Protein AF-A0A9X3IZS4-F1 (afdb_monomer_lite)

Organism: NCBI:txid889268

Radius of gyration: 25.51 Å; chains: 1; bounding box: 52×69×84 Å

Structure (mmCIF, N/CA/C/O backbone):
data_AF-A0A9X3IZS4-F1
#
_entry.id   AF-A0A9X3IZS4-F1
#
loop_
_atom_site.group_PDB
_atom_site.id
_atom_site.type_symbol
_atom_site.label_atom_id
_atom_site.label_alt_id
_atom_site.label_comp_id
_atom_site.label_asym_id
_atom_site.label_entity_id
_atom_site.label_seq_id
_atom_site.pdbx_PDB_ins_code
_atom_site.Cartn_x
_atom_site.Cartn_y
_atom_site.Cartn_z
_atom_site.occupancy
_atom_site.B_iso_or_equiv
_atom_site.auth_seq_id
_atom_site.auth_comp_id
_atom_site.auth_asym_id
_atom_site.auth_atom_id
_atom_site.pdbx_PDB_model_num
ATOM 1 N N . MET A 1 1 ? -24.298 -11.025 32.288 1.00 66.19 1 MET A N 1
ATOM 2 C CA . MET A 1 1 ? -23.883 -11.230 30.885 1.00 66.19 1 MET A CA 1
ATOM 3 C C . MET A 1 1 ? -22.373 -11.324 30.883 1.00 66.19 1 MET A C 1
ATOM 5 O O . MET A 1 1 ? -21.761 -10.571 31.629 1.00 66.19 1 MET A O 1
ATOM 9 N N . SER A 1 2 ? -21.808 -12.276 30.144 1.00 85.75 2 SER A N 1
ATOM 10 C CA . SER A 1 2 ? -20.358 -12.369 29.946 1.00 85.75 2 SER A CA 1
ATOM 11 C C . SER A 1 2 ? -19.911 -11.238 29.018 1.00 85.75 2 SER A C 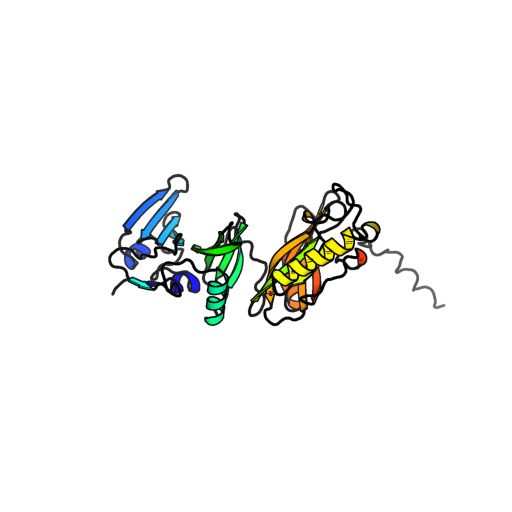1
ATOM 13 O O . SER A 1 2 ? -20.650 -10.892 28.093 1.00 85.75 2 SER A O 1
ATOM 15 N N . ILE A 1 3 ? -18.765 -10.617 29.291 1.00 93.06 3 ILE A N 1
ATOM 16 C CA . ILE A 1 3 ? -18.198 -9.577 28.422 1.00 93.06 3 ILE A CA 1
ATOM 17 C C . ILE A 1 3 ? -17.464 -10.296 27.290 1.00 93.06 3 ILE A C 1
ATOM 19 O O . ILE A 1 3 ? -16.582 -11.106 27.564 1.00 93.06 3 ILE A O 1
ATOM 23 N N . VAL A 1 4 ? -17.825 -10.008 26.039 1.00 94.12 4 VAL A N 1
ATOM 24 C CA . VAL A 1 4 ? -17.258 -10.678 24.859 1.00 94.12 4 VAL A CA 1
ATOM 25 C C . VAL A 1 4 ? -16.321 -9.733 24.121 1.00 94.12 4 VAL A C 1
ATOM 27 O O . VAL A 1 4 ? -16.738 -8.679 23.641 1.00 94.12 4 VAL A O 1
ATOM 30 N N . PHE A 1 5 ? -15.062 -10.132 23.999 1.00 92.81 5 PHE A N 1
ATOM 31 C CA . PHE A 1 5 ? -14.052 -9.464 23.194 1.00 92.81 5 PHE A CA 1
ATOM 32 C C . PHE A 1 5 ? -14.097 -10.089 21.802 1.00 92.81 5 PHE A C 1
ATOM 34 O O . PHE A 1 5 ? -13.714 -11.242 21.630 1.00 92.81 5 PHE A O 1
ATOM 41 N N . SER A 1 6 ? -14.615 -9.354 20.819 1.00 91.75 6 SER A N 1
ATOM 42 C CA . SER A 1 6 ? -14.707 -9.826 19.435 1.00 91.75 6 SER A CA 1
ATOM 43 C C . SER A 1 6 ? -13.621 -9.184 18.589 1.00 91.75 6 SER A C 1
ATOM 45 O O . SER A 1 6 ? -13.585 -7.959 18.448 1.00 91.75 6 SER A O 1
ATOM 47 N N . ILE A 1 7 ? -12.769 -10.016 17.984 1.00 90.19 7 ILE A N 1
ATOM 48 C CA . ILE A 1 7 ? -11.780 -9.554 17.003 1.00 90.19 7 ILE A CA 1
ATOM 49 C C . ILE A 1 7 ? -12.498 -8.894 15.825 1.00 90.19 7 ILE A C 1
ATOM 51 O O . ILE A 1 7 ? -12.076 -7.839 15.360 1.00 90.19 7 ILE A O 1
ATOM 55 N N . ARG A 1 8 ? -13.642 -9.442 15.392 1.00 89.69 8 ARG A N 1
ATOM 56 C CA . ARG A 1 8 ? -14.441 -8.832 14.327 1.00 89.69 8 ARG A CA 1
ATOM 57 C C . ARG A 1 8 ? -14.907 -7.428 14.700 1.00 89.69 8 ARG A C 1
ATOM 59 O O . ARG A 1 8 ? -14.808 -6.528 13.876 1.00 89.69 8 ARG A O 1
ATOM 66 N N . ALA A 1 9 ? -15.424 -7.234 15.914 1.00 90.31 9 ALA A N 1
ATOM 67 C CA . ALA A 1 9 ? -15.864 -5.913 16.365 1.00 90.31 9 ALA A CA 1
ATOM 68 C C . ALA A 1 9 ? -14.689 -4.924 16.429 1.00 90.31 9 ALA A C 1
ATOM 70 O O . ALA A 1 9 ? -14.826 -3.780 15.997 1.00 90.31 9 ALA A O 1
ATOM 71 N N . LEU A 1 10 ? -13.517 -5.381 16.877 1.00 90.81 10 LEU A N 1
ATOM 72 C CA . LEU A 1 10 ? -12.320 -4.546 16.906 1.00 90.81 10 LEU A CA 1
ATOM 73 C C . LEU A 1 10 ? -11.900 -4.125 15.493 1.00 90.81 10 LEU A C 1
ATOM 75 O O . LEU A 1 10 ? -11.678 -2.943 15.256 1.00 90.81 10 LEU A O 1
ATOM 79 N N . VAL A 1 11 ? -11.869 -5.065 14.545 1.00 89.69 11 VAL A N 1
ATOM 80 C CA . VAL A 1 11 ? -11.454 -4.824 13.154 1.00 89.69 11 VAL A CA 1
ATOM 81 C C . VAL A 1 11 ? -12.478 -4.000 12.367 1.00 89.69 11 VAL A C 1
ATOM 83 O O . VAL A 1 11 ? -12.132 -3.018 11.717 1.00 89.69 11 VAL A O 1
ATOM 86 N N . VAL A 1 12 ? -13.748 -4.399 12.392 1.00 84.25 12 VAL A N 1
ATOM 87 C CA . VAL A 1 12 ? -14.786 -3.839 11.512 1.00 84.25 12 VAL A CA 1
ATOM 88 C C . VAL A 1 12 ? -15.406 -2.577 12.103 1.00 84.25 12 VAL A C 1
ATOM 90 O O . VAL A 1 12 ? -15.742 -1.650 11.367 1.00 84.25 12 VAL A O 1
ATOM 93 N N . GLU A 1 13 ? -15.573 -2.534 13.423 1.00 84.94 13 GLU A N 1
ATOM 94 C CA . GLU A 1 13 ? -16.320 -1.476 14.109 1.00 84.94 13 GLU A CA 1
ATOM 95 C C . GLU A 1 13 ? -15.422 -0.539 14.926 1.00 84.94 13 GLU A C 1
ATOM 97 O O . GLU A 1 13 ? -15.926 0.455 15.457 1.00 84.94 13 GLU A O 1
ATOM 102 N N . GLY A 1 14 ? -14.119 -0.837 15.030 1.00 88.06 14 GLY A N 1
ATOM 103 C CA . GLY A 1 14 ? -13.163 -0.036 15.796 1.00 88.06 14 GLY A CA 1
ATOM 104 C C . GLY A 1 14 ? -13.461 -0.035 17.295 1.00 88.06 14 GLY A C 1
ATOM 105 O O . GLY A 1 14 ? -13.268 0.985 17.959 1.00 88.06 14 GLY A O 1
ATOM 106 N N . GLN A 1 15 ? -14.012 -1.135 17.821 1.00 91.31 15 GLN A N 1
ATOM 107 C CA . GLN A 1 15 ? -14.469 -1.204 19.207 1.00 91.31 15 GLN A CA 1
ATOM 108 C C . GLN A 1 15 ? -14.146 -2.532 19.895 1.00 91.31 15 GLN A C 1
ATOM 110 O O . GLN A 1 15 ? -14.208 -3.599 19.289 1.00 91.31 15 GLN A O 1
ATOM 115 N N . LEU A 1 16 ? -13.860 -2.469 21.193 1.00 92.50 16 LEU A N 1
ATOM 116 C CA . LEU A 1 16 ? -13.528 -3.623 22.021 1.00 92.50 16 LEU A CA 1
ATOM 117 C C . LEU A 1 16 ? -14.599 -3.821 23.095 1.00 92.50 16 LEU A C 1
ATOM 119 O O . LEU A 1 16 ? -14.658 -3.074 24.068 1.00 92.50 16 LEU A O 1
ATOM 123 N N . ALA A 1 17 ? -15.468 -4.818 22.912 1.00 92.81 17 ALA A N 1
ATOM 124 C CA . ALA A 1 17 ? -16.534 -5.154 23.864 1.00 92.81 17 ALA A CA 1
ATOM 125 C C . ALA A 1 17 ? -17.411 -3.946 24.285 1.00 92.81 17 ALA A C 1
ATOM 127 O O . ALA A 1 17 ? -17.769 -3.777 25.451 1.00 92.81 17 ALA A O 1
ATOM 128 N N . GLY A 1 18 ? -17.755 -3.078 23.332 1.00 91.25 18 GLY A N 1
ATOM 129 C CA . GLY A 1 18 ? -18.529 -1.852 23.554 1.00 91.25 18 GLY A CA 1
ATOM 130 C C . GLY A 1 18 ? -17.680 -0.597 23.747 1.00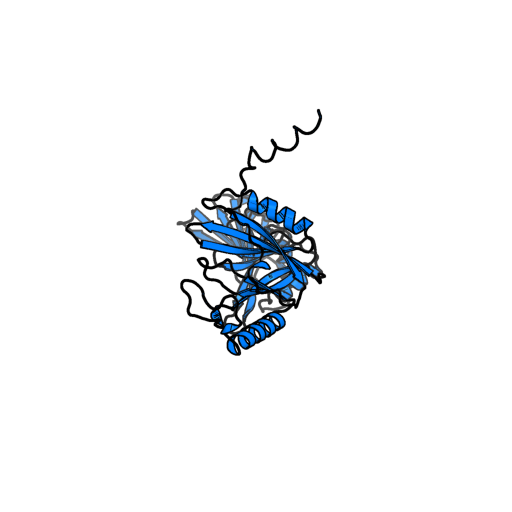 91.25 18 GLY A C 1
ATOM 131 O O . GLY A 1 18 ? -18.226 0.503 23.670 1.00 91.25 18 GLY A O 1
ATOM 132 N N . VAL A 1 19 ? -16.378 -0.739 24.012 1.00 93.75 19 VAL A N 1
ATOM 133 C CA . VAL A 1 19 ? -15.463 0.384 24.240 1.00 93.75 19 VAL A CA 1
ATOM 134 C C . VAL A 1 19 ? -14.940 0.931 22.924 1.00 93.75 19 VAL A C 1
ATOM 136 O O . VAL A 1 19 ? -14.500 0.175 22.060 1.00 93.75 19 VAL A O 1
ATOM 139 N N . ARG A 1 20 ? -14.957 2.255 22.790 1.00 92.81 20 ARG A N 1
ATOM 140 C CA . ARG A 1 20 ? -14.418 2.994 21.648 1.00 92.81 20 ARG A CA 1
ATOM 141 C C . ARG A 1 20 ? -13.306 3.931 22.094 1.00 92.81 20 ARG A C 1
ATOM 143 O O . ARG A 1 20 ? -13.232 4.346 23.250 1.00 92.81 20 ARG A O 1
ATOM 150 N N . THR A 1 21 ? -12.494 4.357 21.136 1.00 90.06 21 THR A N 1
ATOM 151 C CA . THR A 1 21 ? -11.641 5.534 21.322 1.00 90.06 21 THR A CA 1
ATOM 152 C C . THR A 1 21 ? -12.496 6.723 21.775 1.00 90.06 21 THR A C 1
ATOM 154 O O . THR A 1 21 ? -13.609 6.906 21.272 1.00 90.06 21 THR A O 1
ATOM 157 N N . ARG A 1 22 ? -11.958 7.556 22.669 1.00 91.00 22 ARG A N 1
ATOM 158 C CA . ARG A 1 22 ? -12.607 8.696 23.346 1.00 91.00 22 ARG A CA 1
ATOM 159 C C . ARG A 1 22 ? -13.626 8.342 24.433 1.00 91.00 22 ARG A C 1
ATOM 161 O O . ARG A 1 22 ? -14.200 9.257 25.033 1.00 91.00 22 ARG A O 1
ATOM 168 N N . ASP A 1 23 ? -13.831 7.067 24.743 1.00 92.81 23 ASP A N 1
ATOM 169 C CA . ASP A 1 23 ? -14.486 6.713 26.001 1.00 92.81 23 ASP A CA 1
ATOM 170 C C . ASP A 1 23 ? -13.605 7.144 27.182 1.00 92.81 23 ASP A C 1
ATOM 172 O O . ASP A 1 23 ? -12.376 7.082 27.115 1.00 92.81 23 ASP A O 1
ATOM 176 N N . ASP A 1 24 ? -14.227 7.632 28.254 1.00 95.88 24 ASP A N 1
ATOM 177 C CA . ASP A 1 24 ? -13.518 7.904 29.507 1.00 95.88 24 ASP A CA 1
ATOM 178 C C . ASP A 1 24 ? -13.282 6.639 30.332 1.00 95.88 24 ASP A C 1
ATOM 180 O O . ASP A 1 24 ? -13.981 5.632 30.200 1.00 95.88 24 ASP A O 1
ATOM 184 N N . ARG A 1 25 ? -12.297 6.723 31.230 1.00 95.31 25 ARG A N 1
ATOM 185 C CA . ARG A 1 25 ? -11.889 5.646 32.143 1.00 95.31 25 ARG A CA 1
ATOM 186 C C . ARG A 1 25 ? -13.054 5.050 32.935 1.00 95.31 25 ARG A C 1
ATOM 188 O O . ARG A 1 25 ? -13.104 3.834 33.128 1.00 95.31 25 ARG A O 1
ATOM 195 N N . GLU A 1 26 ? -13.990 5.882 33.388 1.00 95.19 26 GLU A N 1
ATOM 196 C CA . GLU A 1 26 ? -15.161 5.428 34.143 1.00 95.19 26 GLU A CA 1
ATOM 197 C C . GLU A 1 26 ? -16.086 4.584 33.263 1.00 95.19 26 GLU A C 1
ATOM 199 O O . GLU A 1 26 ? -16.444 3.465 33.638 1.00 95.19 26 GLU A O 1
ATOM 204 N N . SER A 1 27 ? -16.390 5.063 32.057 1.00 96.00 27 SER A N 1
ATOM 205 C CA . SER A 1 27 ? -17.189 4.335 31.070 1.00 96.00 27 SER A CA 1
ATOM 206 C C . SER A 1 27 ? -16.537 3.013 30.651 1.00 96.00 27 SER A C 1
ATOM 208 O O . SER A 1 27 ? -17.226 1.996 30.541 1.00 96.00 27 SER A O 1
ATOM 210 N N . VAL A 1 28 ? -15.212 2.989 30.463 1.00 95.94 28 VAL A N 1
ATOM 211 C CA . VAL A 1 28 ? -14.460 1.755 30.168 1.00 95.94 28 VAL A CA 1
ATOM 212 C C . VAL A 1 28 ? -14.569 0.769 31.328 1.00 95.94 28 VAL A C 1
ATOM 214 O O . VAL A 1 28 ? -14.947 -0.386 31.126 1.00 95.94 28 VAL A O 1
ATOM 217 N N . ARG A 1 29 ? -14.3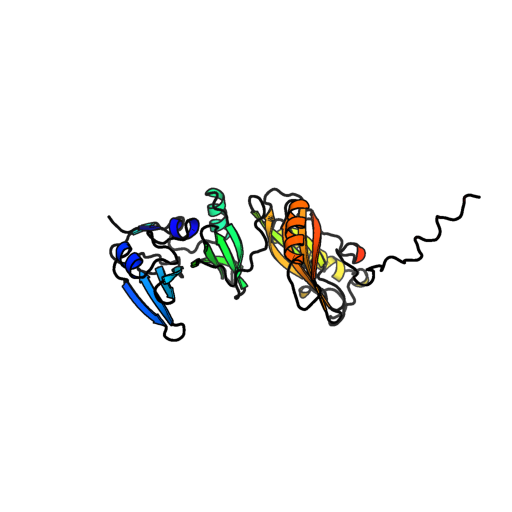18 1.221 32.560 1.00 95.44 29 ARG A N 1
ATOM 218 C CA . ARG A 1 29 ? -14.376 0.372 33.756 1.00 95.44 29 ARG A CA 1
ATOM 219 C C . ARG A 1 29 ? -15.785 -0.154 34.027 1.00 95.44 29 ARG A C 1
ATOM 221 O O . ARG A 1 29 ? -15.931 -1.300 34.445 1.00 95.44 29 ARG A O 1
ATOM 228 N N . ALA A 1 30 ? -16.816 0.642 33.755 1.00 94.19 30 ALA A N 1
ATOM 229 C CA . ALA A 1 30 ? -18.209 0.220 33.874 1.00 94.19 30 ALA A CA 1
ATOM 230 C C . ALA A 1 30 ? -18.568 -0.910 32.892 1.00 94.19 30 ALA A C 1
ATOM 232 O O . ALA A 1 30 ? -19.397 -1.758 33.218 1.00 94.19 30 ALA A O 1
ATOM 233 N N . ARG A 1 31 ? -17.938 -0.941 31.708 1.00 94.56 31 ARG A N 1
ATOM 234 C CA . ARG A 1 31 ? -18.174 -1.967 30.678 1.00 94.56 31 ARG A CA 1
ATOM 235 C C . ARG A 1 31 ? -17.315 -3.212 30.865 1.00 94.56 31 ARG A C 1
ATOM 237 O O . ARG A 1 31 ? -17.831 -4.320 30.759 1.00 94.56 31 ARG A O 1
ATOM 244 N N . LEU A 1 32 ? -16.020 -3.035 31.125 1.00 94.75 32 LEU A N 1
ATOM 245 C CA . LEU A 1 32 ? -15.033 -4.122 31.103 1.00 94.75 32 LEU A CA 1
ATOM 246 C C . LEU A 1 32 ? -14.653 -4.646 32.494 1.00 94.75 32 LEU A C 1
ATOM 248 O O . LEU A 1 32 ? -13.989 -5.682 32.614 1.00 94.75 32 LEU A O 1
ATOM 252 N N . GLY A 1 33 ? -15.054 -3.935 33.549 1.00 93.88 33 GLY A N 1
ATOM 253 C CA . GLY A 1 33 ? -14.549 -4.153 34.898 1.00 93.88 33 GLY A CA 1
ATOM 254 C C . GLY A 1 33 ? -13.114 -3.633 35.081 1.00 93.88 33 GLY A C 1
ATOM 255 O O . GLY A 1 33 ? -12.596 -2.897 34.231 1.00 93.88 33 GLY A O 1
ATOM 256 N N . PRO A 1 34 ? -12.460 -3.983 36.205 1.00 94.19 34 PRO A N 1
ATOM 257 C CA . PRO A 1 34 ? -11.070 -3.604 36.443 1.00 94.19 34 PRO A CA 1
ATOM 258 C C . PRO A 1 34 ? -10.137 -4.269 35.416 1.00 94.19 34 PRO A C 1
ATOM 260 O O . PRO A 1 34 ? -10.406 -5.410 35.021 1.00 94.19 34 PRO A O 1
ATOM 263 N N . PRO A 1 35 ? -9.065 -3.582 34.982 1.00 95.75 35 PRO A N 1
ATOM 264 C CA . PRO A 1 35 ? -8.041 -4.204 34.154 1.00 95.75 35 PRO A CA 1
ATOM 265 C C . PRO A 1 35 ? -7.287 -5.279 34.940 1.00 95.75 35 PRO A C 1
ATOM 267 O O . PRO A 1 35 ? -7.235 -5.247 36.172 1.00 95.75 35 PRO A O 1
ATOM 270 N N . ASP A 1 36 ? -6.706 -6.224 34.213 1.00 94.69 36 ASP A N 1
ATOM 271 C CA . ASP A 1 36 ? -5.873 -7.286 34.775 1.00 94.69 36 ASP A CA 1
ATOM 272 C C . ASP A 1 36 ? -4.500 -6.731 35.187 1.00 94.69 36 ASP A C 1
ATOM 274 O O . ASP A 1 36 ? -3.931 -7.142 36.198 1.00 94.69 36 ASP A O 1
ATOM 278 N N . GLU A 1 37 ? -4.002 -5.752 34.428 1.00 94.69 37 GLU A N 1
ATOM 279 C CA . GLU A 1 37 ? -2.784 -4.998 34.709 1.00 94.69 37 GLU A CA 1
ATOM 280 C C . GLU A 1 37 ? -2.966 -3.531 34.288 1.00 94.69 37 GLU A C 1
ATOM 282 O O . GLU A 1 37 ? -3.649 -3.224 33.308 1.00 94.69 37 GLU A O 1
ATOM 287 N N . GLN A 1 38 ? -2.359 -2.621 35.048 1.00 93.75 38 GLN A N 1
ATOM 288 C CA . GLN A 1 38 ? -2.362 -1.184 34.797 1.00 93.75 38 GLN A CA 1
ATOM 289 C C . GLN A 1 38 ? -0.915 -0.690 34.827 1.00 93.75 38 GLN A C 1
ATOM 291 O O . GLN A 1 38 ? -0.240 -0.817 35.851 1.00 93.75 38 GLN A O 1
ATOM 296 N N . VAL A 1 39 ? -0.452 -0.136 33.710 1.00 92.19 39 VAL A N 1
ATOM 297 C CA . VAL A 1 39 ? 0.913 0.371 33.535 1.00 92.19 39 VAL A CA 1
ATOM 298 C C . VAL A 1 39 ? 0.833 1.861 33.234 1.00 92.19 39 VAL A C 1
ATOM 300 O O . VAL A 1 39 ? 0.077 2.269 32.359 1.00 92.19 39 VAL A O 1
ATOM 303 N N . ALA A 1 40 ? 1.584 2.677 33.969 1.00 87.50 40 ALA A N 1
ATOM 304 C CA . ALA A 1 40 ? 1.722 4.099 33.679 1.00 87.50 40 ALA A CA 1
ATOM 305 C C . ALA A 1 40 ? 3.059 4.332 32.973 1.00 87.50 40 ALA A C 1
ATOM 307 O O . ALA A 1 40 ? 4.099 3.936 33.506 1.00 87.50 40 ALA A O 1
ATOM 308 N N . ASP A 1 41 ? 3.020 4.973 31.810 1.00 80.56 41 ASP A N 1
ATOM 309 C CA . ASP A 1 41 ? 4.204 5.472 31.128 1.00 80.56 41 ASP A CA 1
ATOM 310 C C . ASP A 1 41 ? 4.364 6.961 31.450 1.00 80.56 41 ASP A C 1
ATOM 312 O O . ASP A 1 41 ? 3.590 7.820 31.019 1.00 80.56 41 ASP A O 1
ATOM 316 N N . ALA A 1 42 ? 5.355 7.255 32.289 1.00 69.56 42 ALA A N 1
ATOM 317 C CA . ALA A 1 42 ? 5.604 8.606 32.768 1.00 69.56 42 ALA A CA 1
ATOM 318 C C . ALA A 1 42 ? 6.217 9.520 31.695 1.00 69.56 42 ALA A C 1
ATOM 320 O O . ALA A 1 42 ? 6.178 10.737 31.870 1.00 69.56 42 ALA A O 1
ATOM 321 N N . GLU A 1 43 ? 6.804 8.967 30.629 1.00 69.00 43 GLU A N 1
ATOM 322 C CA . GLU A 1 43 ? 7.451 9.763 29.580 1.00 69.00 43 GLU A CA 1
ATOM 323 C C . GLU A 1 43 ? 6.430 10.305 28.575 1.00 69.00 43 GLU A C 1
ATOM 325 O O . GLU A 1 43 ? 6.561 11.444 28.125 1.00 69.00 43 GLU A O 1
ATOM 330 N N . GLU A 1 44 ? 5.377 9.537 28.287 1.00 71.69 44 GLU A N 1
ATOM 331 C CA . GLU A 1 44 ? 4.347 9.911 27.310 1.00 71.69 44 GLU A CA 1
ATOM 332 C C . GLU A 1 44 ? 3.048 10.454 27.935 1.00 71.69 44 GLU A C 1
ATOM 334 O O . GLU A 1 44 ? 2.127 10.825 27.205 1.00 71.69 44 GLU A O 1
ATOM 339 N N . ASP A 1 45 ? 2.957 10.521 29.271 1.00 81.44 45 ASP A N 1
ATOM 340 C CA . ASP A 1 45 ? 1.706 10.807 30.003 1.00 81.44 45 ASP A CA 1
ATOM 341 C C . ASP A 1 45 ? 0.559 9.880 29.546 1.00 81.44 45 ASP A C 1
ATOM 343 O O . ASP A 1 45 ? -0.605 10.275 29.390 1.00 81.44 45 ASP A O 1
ATOM 347 N N . THR A 1 46 ? 0.915 8.618 29.279 1.00 87.38 46 THR A N 1
ATOM 348 C CA . THR A 1 46 ? -0.008 7.579 28.831 1.00 87.38 46 THR A CA 1
ATOM 349 C C . THR A 1 46 ? -0.195 6.521 29.906 1.00 87.38 46 THR A C 1
ATOM 351 O O . THR A 1 46 ? 0.685 6.200 30.705 1.00 87.38 46 THR A O 1
ATOM 354 N N . GLU A 1 47 ? -1.400 5.965 29.952 1.00 93.94 47 GLU A N 1
ATOM 355 C CA . GLU A 1 47 ? -1.725 4.871 30.857 1.00 93.94 47 GLU A CA 1
ATOM 356 C C . GLU A 1 47 ? -2.308 3.711 30.066 1.00 93.94 47 GLU A C 1
ATOM 358 O O . GLU A 1 47 ? -3.223 3.892 29.267 1.00 93.94 47 GLU A O 1
ATOM 363 N N . ILE A 1 48 ? -1.786 2.513 30.299 1.00 94.94 48 ILE A N 1
ATOM 364 C CA . ILE A 1 48 ? -2.144 1.303 29.571 1.00 94.94 48 ILE A CA 1
ATOM 365 C C . ILE A 1 48 ? -2.921 0.388 30.506 1.00 94.94 48 ILE A C 1
ATOM 367 O O . ILE A 1 48 ? -2.437 -0.011 31.568 1.00 94.94 48 ILE A O 1
ATOM 371 N N . TRP A 1 49 ? -4.144 0.050 30.111 1.00 96.44 49 TRP A N 1
ATOM 372 C CA . TRP A 1 49 ? -4.975 -0.947 30.780 1.00 96.44 49 TRP A CA 1
ATOM 373 C C . TRP A 1 49 ? -4.983 -2.232 29.965 1.00 96.44 49 TRP A C 1
ATOM 375 O O . TRP A 1 49 ? -5.376 -2.226 28.797 1.00 96.44 49 TRP A O 1
ATOM 385 N N . ARG A 1 50 ? -4.592 -3.340 30.594 1.00 95.31 50 ARG A N 1
ATOM 386 C CA . ARG A 1 50 ? -4.562 -4.668 29.976 1.00 95.31 50 ARG A CA 1
ATOM 387 C C . ARG A 1 50 ? -5.754 -5.511 30.389 1.00 95.31 50 ARG A C 1
ATOM 389 O O . ARG A 1 50 ? -6.103 -5.589 31.567 1.00 95.31 50 ARG A O 1
ATOM 396 N N . TYR A 1 51 ? -6.341 -6.177 29.406 1.00 94.44 51 TYR A N 1
ATOM 397 C CA . TYR A 1 51 ? -7.435 -7.131 29.550 1.00 94.44 51 TYR A CA 1
ATOM 398 C C . TYR A 1 51 ? -7.046 -8.403 28.789 1.00 94.44 51 TYR A C 1
ATOM 400 O O . TYR A 1 51 ? -7.217 -8.501 27.574 1.00 94.44 51 TYR A O 1
ATOM 408 N N . GLY A 1 52 ? -6.428 -9.348 29.495 1.00 92.19 52 GLY A N 1
ATOM 409 C CA . GLY A 1 52 ? -5.626 -10.410 28.904 1.00 92.19 52 GLY A CA 1
ATOM 410 C C . GLY A 1 52 ? -4.474 -9.824 28.093 1.00 92.19 52 GLY A C 1
ATOM 411 O O . GLY A 1 52 ? -3.609 -9.165 28.661 1.00 92.19 52 GLY A O 1
ATOM 412 N N . ASN A 1 53 ? -4.466 -10.045 26.778 1.00 90.81 53 ASN A N 1
ATOM 413 C CA . ASN A 1 53 ? -3.482 -9.447 25.868 1.00 90.81 53 ASN A CA 1
ATOM 414 C C . ASN A 1 53 ? -4.058 -8.358 24.947 1.00 90.81 53 ASN A C 1
ATOM 416 O O . ASN A 1 53 ? -3.429 -7.994 23.956 1.00 90.81 53 ASN A O 1
ATOM 420 N N . PHE A 1 54 ? -5.238 -7.831 25.280 1.00 93.56 54 PHE A N 1
ATOM 421 C CA . PHE A 1 54 ? -5.752 -6.595 24.699 1.00 93.56 54 PHE A CA 1
ATOM 422 C C . PHE A 1 54 ? -5.337 -5.406 25.554 1.00 93.56 54 PHE A C 1
ATOM 424 O O . PHE A 1 54 ? -5.380 -5.473 26.785 1.00 93.56 54 PHE A O 1
ATOM 431 N N . GLU A 1 55 ? -5.004 -4.305 24.898 1.00 95.25 55 GLU A N 1
ATOM 432 C CA . GLU A 1 55 ? -4.553 -3.078 25.537 1.00 95.25 55 GLU A CA 1
ATOM 433 C C . GLU A 1 55 ? -5.482 -1.914 25.184 1.00 95.25 55 GLU A C 1
ATOM 435 O O . GLU A 1 55 ? -5.969 -1.776 24.060 1.00 95.25 55 GLU A O 1
ATOM 440 N N . ILE A 1 56 ? -5.750 -1.074 26.180 1.00 95.38 56 ILE A N 1
ATOM 441 C CA . ILE A 1 56 ? -6.419 0.213 26.015 1.00 95.38 56 ILE A CA 1
ATOM 442 C C . ILE A 1 56 ? -5.459 1.267 26.533 1.00 95.38 56 ILE A C 1
ATOM 444 O O . ILE A 1 56 ? -5.158 1.297 27.728 1.00 95.38 56 ILE A O 1
ATOM 448 N N . LEU A 1 57 ? -4.990 2.123 25.635 1.00 94.69 57 LEU A N 1
ATOM 449 C CA . LEU A 1 57 ? -4.127 3.237 25.984 1.00 94.69 57 LEU A CA 1
ATOM 450 C C . LEU A 1 57 ? -5.000 4.462 26.237 1.00 94.69 57 LEU A C 1
ATOM 452 O O . LEU A 1 57 ? -5.935 4.749 25.483 1.00 94.69 57 LEU A O 1
ATOM 456 N N . PHE A 1 58 ? -4.683 5.191 27.296 1.00 93.94 58 PHE A N 1
ATOM 457 C CA . PHE A 1 58 ? -5.315 6.444 27.664 1.00 93.94 58 PHE A CA 1
ATOM 458 C C . PHE A 1 58 ? -4.313 7.580 27.514 1.00 93.94 58 PHE A C 1
ATOM 460 O O . PHE A 1 58 ? -3.212 7.502 28.050 1.00 93.94 58 PHE A O 1
ATOM 467 N N . SER A 1 59 ? -4.731 8.650 26.840 1.00 90.12 59 SER A N 1
ATOM 468 C CA . SER A 1 59 ? -4.059 9.949 26.890 1.00 90.12 59 SER A CA 1
ATOM 469 C C . SER A 1 59 ? -4.923 10.864 27.757 1.00 90.12 59 SER A C 1
ATOM 471 O O . SER A 1 59 ? -6.062 11.195 27.402 1.00 90.12 59 SER A O 1
ATOM 473 N N . GLY A 1 60 ? -4.439 11.157 28.966 1.00 89.56 60 GLY A N 1
ATOM 474 C CA . GLY A 1 60 ? -5.255 11.736 30.032 1.00 89.56 60 GLY A CA 1
ATOM 475 C C . GLY A 1 60 ? -6.461 10.851 30.394 1.00 89.56 60 GLY A C 1
ATOM 476 O O . GLY A 1 60 ? -6.332 9.660 30.685 1.00 89.56 60 GLY A O 1
ATOM 477 N N . GLU A 1 61 ? -7.663 11.430 30.365 1.00 91.62 61 GLU A N 1
ATOM 478 C CA . GLU A 1 61 ? -8.908 10.763 30.791 1.00 91.62 61 GLU A CA 1
ATOM 479 C C . GLU A 1 61 ? -9.576 9.907 29.709 1.00 91.62 61 GLU A C 1
ATOM 481 O O . GLU A 1 61 ? -10.605 9.281 29.968 1.00 91.62 61 GLU A O 1
ATOM 486 N N . LYS A 1 62 ? -9.047 9.901 28.482 1.00 93.69 62 LYS A N 1
ATOM 487 C CA . LYS A 1 62 ? -9.746 9.378 27.304 1.00 93.69 62 LYS A CA 1
ATOM 488 C C . LYS A 1 62 ? -8.942 8.279 26.625 1.00 93.69 62 LYS A C 1
ATOM 490 O O . LYS A 1 62 ? -7.737 8.416 26.440 1.00 93.69 62 LYS A O 1
ATOM 495 N N . ALA A 1 63 ? -9.627 7.208 26.225 1.00 93.31 63 ALA A N 1
ATOM 496 C CA . ALA A 1 63 ? -9.022 6.131 25.451 1.00 93.31 63 ALA A CA 1
ATOM 497 C C . ALA A 1 63 ? -8.515 6.683 24.108 1.00 93.31 63 ALA A C 1
ATOM 499 O O . ALA A 1 63 ? -9.305 7.175 23.297 1.00 93.31 63 ALA A O 1
ATOM 500 N N . SER A 1 64 ? -7.209 6.631 23.876 1.00 90.88 64 SER A N 1
ATOM 501 C CA . SER A 1 64 ? -6.564 7.093 22.646 1.00 90.88 64 SER A CA 1
ATOM 502 C C . SER A 1 64 ? -6.411 5.965 21.628 1.00 90.88 64 SER A C 1
ATOM 504 O O . SER A 1 64 ? -6.590 6.212 20.438 1.00 90.88 64 SER A O 1
ATOM 506 N N . LYS A 1 65 ? -6.153 4.736 22.087 1.00 92.62 65 LYS A N 1
ATOM 507 C CA . LYS A 1 65 ? -5.908 3.566 21.236 1.00 92.62 65 LYS A CA 1
ATOM 508 C C . LYS A 1 65 ? -6.478 2.302 21.869 1.00 92.62 65 LYS A C 1
ATOM 510 O O . LYS A 1 65 ? -6.391 2.115 23.081 1.00 92.62 65 LYS A O 1
ATOM 515 N N . LEU A 1 66 ? -7.049 1.438 21.036 1.00 93.31 66 LEU A N 1
ATOM 516 C CA . LEU A 1 66 ? -7.366 0.051 21.378 1.00 93.31 66 LEU A CA 1
ATOM 517 C C . LEU A 1 66 ? -6.421 -0.835 20.573 1.00 93.31 66 LEU A C 1
ATOM 519 O O . LEU A 1 66 ? -6.381 -0.697 19.349 1.00 93.31 66 LEU A O 1
ATOM 523 N N . SER A 1 67 ? -5.667 -1.720 21.214 1.00 92.06 67 SER A N 1
ATOM 524 C CA . SER A 1 67 ? -4.673 -2.521 20.505 1.00 92.06 67 SER A CA 1
ATOM 525 C C . SER A 1 67 ? -4.607 -3.978 20.935 1.00 92.06 67 SER A C 1
ATOM 527 O O . SER A 1 67 ? -5.061 -4.393 22.005 1.00 92.06 67 SER A O 1
ATOM 529 N N . HIS A 1 68 ? -4.041 -4.762 20.024 1.00 87.94 68 HIS A N 1
ATOM 530 C CA . HIS A 1 68 ? -3.618 -6.135 20.219 1.00 87.94 68 HIS A CA 1
ATOM 531 C C . HIS A 1 68 ? -2.305 -6.347 19.457 1.00 87.94 68 HIS A C 1
ATOM 533 O O . HIS A 1 68 ? -2.240 -6.020 18.272 1.00 87.94 68 HIS A O 1
ATOM 539 N N . HIS A 1 69 ? -1.271 -6.871 20.119 1.00 80.19 69 HIS A N 1
ATOM 540 C CA . HIS A 1 69 ? 0.089 -6.960 19.565 1.00 80.19 69 HIS A CA 1
ATOM 541 C C . HIS A 1 69 ? 0.597 -8.399 19.307 1.00 80.19 69 HIS A C 1
ATOM 543 O O . HIS A 1 69 ? 1.705 -8.554 18.794 1.00 80.19 69 HIS A O 1
ATOM 549 N N . ASP A 1 70 ? -0.177 -9.443 19.647 1.00 79.81 70 ASP A N 1
ATOM 550 C CA . ASP A 1 70 ? 0.198 -10.854 19.405 1.00 79.81 70 ASP A CA 1
ATOM 551 C C . ASP A 1 70 ? -1.009 -11.784 19.169 1.00 79.81 70 ASP A C 1
ATOM 553 O O . ASP A 1 70 ? -1.558 -12.406 20.086 1.00 79.81 70 ASP A O 1
ATOM 557 N N . LEU A 1 71 ? -1.385 -11.960 17.905 1.00 76.12 71 LEU A N 1
ATOM 558 C CA . LEU A 1 71 ? -2.499 -12.835 17.534 1.00 76.12 71 LEU A CA 1
ATOM 559 C C . LEU A 1 71 ? -2.248 -14.335 17.795 1.00 76.12 71 LEU A C 1
ATOM 561 O O . LEU A 1 71 ? -3.199 -15.114 17.743 1.00 76.12 71 LEU A O 1
ATOM 565 N N . GLY A 1 72 ? -1.016 -14.757 18.112 1.00 70.69 72 GLY A N 1
ATOM 566 C CA . GLY A 1 72 ? -0.686 -16.159 18.394 1.00 70.69 72 GLY A CA 1
ATOM 567 C C . GLY A 1 72 ? -1.259 -16.685 19.715 1.00 70.69 72 GLY A C 1
ATOM 568 O O . GLY A 1 72 ? -1.455 -17.892 19.868 1.00 70.69 72 GLY A O 1
ATOM 569 N N . HIS A 1 73 ? -1.580 -15.792 20.659 1.00 78.38 73 HIS A N 1
ATOM 570 C CA . HIS A 1 73 ? -2.012 -16.156 22.014 1.00 78.38 73 HIS A CA 1
ATOM 571 C C . HIS A 1 73 ? -3.223 -15.350 22.492 1.00 78.38 73 HIS A C 1
ATOM 573 O O . HIS A 1 73 ? -3.230 -14.840 23.611 1.00 78.38 73 HIS A O 1
ATOM 579 N N . LEU A 1 74 ? -4.253 -15.180 21.659 1.00 83.56 74 LEU A N 1
ATOM 580 C CA . LEU A 1 74 ? -5.429 -14.388 22.032 1.00 83.56 74 LEU A CA 1
ATOM 581 C C . LEU A 1 74 ? -6.063 -14.832 23.363 1.00 83.56 74 LEU A C 1
ATOM 583 O O . LEU A 1 74 ? -6.497 -15.974 23.521 1.00 83.56 74 LEU A O 1
ATOM 587 N N . GLN A 1 75 ? -6.190 -13.891 24.298 1.00 87.38 75 GLN A N 1
ATOM 588 C CA . GLN A 1 75 ? -6.800 -14.111 25.601 1.00 87.38 75 GLN A CA 1
ATOM 589 C C . GLN A 1 75 ? -7.512 -12.833 26.054 1.00 87.38 75 GLN A C 1
ATOM 591 O O . GLN A 1 75 ? -6.891 -11.788 26.198 1.00 87.38 75 GLN A O 1
ATOM 596 N N . ALA A 1 76 ? -8.812 -12.923 26.348 1.00 88.75 76 ALA A N 1
ATOM 597 C CA . ALA A 1 76 ? -9.613 -11.785 26.821 1.00 88.75 76 ALA A CA 1
ATOM 598 C C . ALA A 1 76 ? -9.440 -11.482 28.326 1.00 88.75 76 ALA A C 1
ATOM 600 O O . ALA A 1 76 ? -10.064 -10.566 28.848 1.00 88.75 76 ALA A O 1
ATOM 601 N N . GLY A 1 77 ? -8.623 -12.260 29.039 1.00 88.19 77 GLY A N 1
ATOM 602 C CA . GLY A 1 77 ? -8.448 -12.161 30.489 1.00 88.19 77 GLY A CA 1
ATOM 603 C C . GLY A 1 77 ? -9.528 -12.905 31.295 1.00 88.19 77 GLY A C 1
ATOM 604 O O . GLY A 1 77 ? -10.444 -13.506 30.725 1.00 88.19 77 GLY A O 1
ATOM 605 N N . PRO A 1 78 ? -9.425 -12.929 32.634 1.00 88.19 78 PRO A N 1
ATOM 606 C CA . PRO A 1 78 ? -10.350 -13.661 33.496 1.00 88.19 78 PRO A CA 1
ATOM 607 C C . PRO A 1 78 ? -11.795 -13.146 33.404 1.00 88.19 78 PRO A C 1
ATOM 609 O O . PRO A 1 78 ? -12.047 -11.945 33.459 1.00 88.19 78 PRO A O 1
ATOM 612 N N . GLY A 1 79 ? -12.764 -14.065 33.328 1.00 88.19 79 GLY A N 1
ATOM 613 C CA . GLY A 1 79 ? -14.197 -13.733 33.365 1.00 88.19 79 GLY A CA 1
ATOM 614 C C . GLY A 1 79 ? -14.754 -13.085 32.091 1.00 88.19 79 GLY A C 1
ATOM 615 O O . GLY A 1 79 ? -15.867 -12.558 32.123 1.00 88.19 79 GLY A O 1
ATOM 616 N N . ARG A 1 80 ? -13.993 -13.120 30.992 1.00 91.94 80 ARG A N 1
ATOM 617 C CA . ARG A 1 80 ? -14.345 -12.548 29.687 1.00 91.94 80 ARG A CA 1
ATOM 618 C C . ARG A 1 80 ? -14.241 -13.629 28.615 1.00 91.94 80 ARG A C 1
ATOM 620 O O . ARG A 1 80 ? -13.413 -14.533 28.706 1.00 91.94 80 ARG A O 1
ATOM 627 N N . GLU A 1 81 ? -15.103 -13.547 27.617 1.00 92.44 81 GLU A N 1
ATOM 628 C CA . GLU A 1 81 ? -15.127 -14.458 26.474 1.00 92.44 81 GLU A CA 1
ATOM 629 C C . GLU A 1 81 ? -14.402 -13.838 25.284 1.00 92.44 81 GLU A C 1
ATOM 631 O O . GLU A 1 81 ? -14.404 -12.621 25.107 1.00 92.44 81 GLU A O 1
ATOM 636 N N . LEU A 1 82 ? -13.802 -14.687 24.453 1.00 89.88 82 LEU A N 1
ATOM 637 C CA . LEU A 1 82 ? -13.143 -14.286 23.219 1.00 89.88 82 LEU A CA 1
ATOM 638 C C . LEU A 1 82 ? -13.920 -14.848 22.026 1.00 89.88 82 LEU A C 1
ATOM 640 O O . LEU A 1 82 ? -14.031 -16.063 21.866 1.00 89.88 82 LEU A O 1
ATOM 644 N N . ASP A 1 83 ? -14.396 -13.957 21.166 1.00 90.06 83 ASP A N 1
ATOM 645 C CA . ASP A 1 83 ? -14.794 -14.282 19.801 1.00 90.06 83 ASP A CA 1
ATOM 646 C C . ASP A 1 83 ? -13.594 -14.025 18.885 1.00 90.06 83 ASP A C 1
ATOM 648 O O . ASP A 1 83 ? -13.295 -12.893 18.493 1.00 90.06 83 ASP A O 1
ATOM 652 N N . ALA A 1 84 ? -12.872 -15.105 18.597 1.00 78.50 84 ALA A N 1
ATOM 653 C CA . ALA A 1 84 ? -11.579 -15.051 17.937 1.00 78.50 84 ALA A CA 1
ATOM 654 C C . ALA A 1 84 ? -11.643 -14.699 16.443 1.00 78.50 84 ALA A C 1
ATOM 656 O O . ALA A 1 84 ? -10.572 -14.592 15.876 1.00 78.50 84 ALA A O 1
ATOM 657 N N . TRP A 1 85 ? -12.833 -14.553 15.825 1.00 78.38 85 TRP A N 1
ATOM 658 C CA . TRP A 1 85 ? -13.091 -14.280 14.392 1.00 78.38 85 TRP A CA 1
ATOM 659 C C . TRP A 1 85 ? -11.967 -14.639 13.405 1.00 78.38 85 TRP A C 1
ATOM 661 O O . TRP A 1 85 ? -10.917 -14.016 13.385 1.00 78.38 85 TRP A O 1
ATOM 671 N N . ILE A 1 86 ? -12.231 -15.590 12.504 1.00 65.69 86 ILE A N 1
ATOM 672 C CA . ILE A 1 86 ? -11.328 -16.100 11.451 1.00 65.69 86 ILE A CA 1
ATOM 673 C C . ILE A 1 86 ? -9.968 -16.669 11.902 1.00 65.69 86 ILE A C 1
ATOM 675 O O . ILE A 1 86 ? -9.367 -17.439 11.153 1.00 65.69 86 ILE A O 1
ATOM 679 N N . LEU A 1 87 ? -9.513 -16.405 13.126 1.00 64.75 87 LEU A N 1
ATOM 680 C CA . LEU A 1 87 ? -8.323 -17.011 13.717 1.00 64.75 87 LEU A CA 1
ATOM 681 C C . LEU A 1 87 ? -8.666 -18.447 14.139 1.00 64.75 87 LEU A C 1
ATOM 683 O O . LEU A 1 87 ? -8.902 -18.767 15.301 1.00 64.75 87 LEU A O 1
ATOM 687 N N . GLY A 1 88 ? -8.792 -19.325 13.142 1.00 49.03 88 GLY A N 1
ATOM 688 C CA . GLY A 1 88 ? -9.152 -20.738 13.275 1.00 49.03 88 GLY A CA 1
ATOM 689 C C . GLY A 1 88 ? -8.033 -21.620 13.835 1.00 49.03 88 GLY A C 1
ATOM 690 O O . GLY A 1 88 ? -7.953 -22.795 13.481 1.00 49.03 88 GLY A O 1
ATOM 691 N N . GLY A 1 89 ? -7.151 -21.070 14.669 1.00 52.38 89 GLY A N 1
ATOM 692 C CA . GLY A 1 89 ? -6.027 -21.778 15.266 1.00 52.38 89 GLY A CA 1
ATOM 693 C C . GLY A 1 89 ? -4.942 -20.832 15.797 1.00 52.38 89 GLY A C 1
ATOM 694 O O . GLY A 1 89 ? -5.023 -19.628 15.582 1.00 52.38 89 GLY A O 1
ATOM 695 N N . PRO A 1 90 ? -3.912 -21.374 16.467 1.00 51.00 90 PRO A N 1
ATOM 696 C CA . PRO A 1 90 ? -2.827 -20.610 17.098 1.00 51.00 90 PRO A CA 1
ATOM 697 C C . PRO A 1 90 ? -1.810 -20.002 16.109 1.00 51.00 90 PRO A C 1
ATOM 699 O O . PRO A 1 90 ? -0.754 -19.538 16.526 1.00 51.00 90 PRO A O 1
ATOM 702 N N . ALA A 1 91 ? -2.071 -20.052 14.799 1.00 61.34 91 ALA A N 1
ATOM 703 C CA . ALA A 1 91 ? -1.138 -19.581 13.780 1.00 61.34 91 ALA A CA 1
ATOM 704 C C . ALA A 1 91 ? -1.542 -18.190 13.278 1.00 61.34 91 ALA A C 1
ATOM 706 O O . ALA A 1 91 ? -2.705 -17.971 12.935 1.00 61.34 91 ALA A O 1
ATOM 707 N N . ALA A 1 92 ? -0.567 -17.281 13.197 1.00 68.44 92 ALA A N 1
ATOM 708 C CA . ALA A 1 92 ? -0.731 -16.007 12.510 1.00 68.44 92 ALA A CA 1
ATOM 709 C C . ALA A 1 92 ? -1.168 -16.259 11.058 1.00 68.44 92 ALA A C 1
ATOM 711 O O . ALA A 1 92 ? -0.593 -17.102 10.366 1.00 68.44 92 ALA A O 1
ATOM 712 N N . LEU A 1 93 ? -2.208 -15.550 10.618 1.00 81.50 93 LEU A N 1
ATOM 713 C CA . LEU A 1 93 ? -2.695 -15.630 9.244 1.00 81.50 93 LEU A CA 1
ATOM 714 C C . LEU A 1 93 ? -1.773 -14.831 8.324 1.00 81.50 93 LEU A C 1
ATOM 716 O O . LEU A 1 93 ? -1.305 -13.756 8.702 1.00 81.50 93 LEU A O 1
ATOM 720 N N . ASP A 1 94 ? -1.547 -15.334 7.113 1.00 84.94 94 ASP A N 1
ATOM 721 C CA . ASP A 1 94 ? -0.915 -14.531 6.071 1.00 84.94 94 ASP A CA 1
ATOM 722 C C . ASP A 1 94 ? -1.834 -13.377 5.618 1.00 84.94 94 ASP A C 1
ATOM 724 O O . ASP A 1 94 ? -3.058 -13.400 5.810 1.00 84.94 94 ASP A O 1
ATOM 728 N N . ARG A 1 95 ? -1.232 -12.330 5.043 1.00 85.50 95 ARG A N 1
ATOM 729 C CA . ARG A 1 95 ? -1.943 -11.133 4.569 1.00 85.50 95 ARG A CA 1
ATOM 730 C C . ARG A 1 95 ? -3.031 -11.458 3.548 1.00 85.50 95 ARG A C 1
ATOM 732 O O . ARG A 1 95 ? -4.122 -10.891 3.629 1.00 85.50 95 ARG A O 1
ATOM 739 N N . ASP A 1 96 ? -2.771 -12.383 2.633 1.00 81.38 96 ASP A N 1
ATOM 740 C CA . ASP A 1 96 ? -3.701 -12.734 1.558 1.00 81.38 96 ASP A CA 1
ATOM 741 C C . ASP A 1 96 ? -4.978 -13.383 2.104 1.00 81.38 96 ASP A C 1
ATOM 743 O O . ASP A 1 96 ? -6.083 -13.064 1.659 1.00 81.38 96 ASP A O 1
ATOM 747 N N . ALA A 1 97 ? -4.863 -14.234 3.124 1.00 83.88 97 ALA A N 1
ATOM 748 C CA . ALA A 1 97 ? -5.991 -14.847 3.812 1.00 83.88 97 ALA A CA 1
ATOM 749 C C . ALA A 1 97 ? -6.848 -13.804 4.543 1.00 83.88 97 ALA A C 1
ATOM 751 O O . ALA A 1 97 ? -8.083 -13.890 4.525 1.00 83.88 97 ALA A O 1
ATOM 752 N N . VAL A 1 98 ? -6.214 -12.796 5.155 1.00 86.62 98 VAL A N 1
ATOM 753 C CA . VAL A 1 98 ? -6.920 -11.674 5.791 1.00 86.62 98 VAL A CA 1
ATOM 754 C C . VAL A 1 98 ? -7.660 -10.843 4.743 1.00 86.62 98 VAL A C 1
ATOM 756 O O . VAL A 1 98 ? -8.853 -10.580 4.907 1.00 86.62 98 VAL A O 1
ATOM 759 N N . ILE A 1 99 ? -7.004 -10.493 3.632 1.00 84.00 99 ILE A N 1
ATOM 760 C CA . ILE A 1 99 ? -7.623 -9.762 2.517 1.00 84.00 99 ILE A CA 1
ATOM 761 C C . ILE A 1 99 ? -8.809 -10.539 1.947 1.00 84.00 99 ILE A C 1
ATOM 763 O O . ILE A 1 99 ? -9.910 -9.995 1.849 1.00 84.00 99 ILE A O 1
ATOM 767 N N . ALA A 1 100 ? -8.620 -11.819 1.622 1.00 78.56 100 ALA A N 1
ATOM 768 C CA . ALA A 1 100 ? -9.669 -12.668 1.067 1.00 78.56 100 ALA A CA 1
ATOM 769 C C . ALA A 1 100 ? -10.905 -12.705 1.976 1.00 78.56 100 ALA A C 1
ATOM 771 O O . ALA A 1 100 ? -12.039 -12.705 1.492 1.00 78.56 100 ALA A O 1
ATOM 772 N N . ARG A 1 101 ? -10.706 -12.674 3.299 1.00 83.12 101 ARG A N 1
ATOM 773 C CA . ARG A 1 101 ? -11.807 -12.592 4.258 1.00 83.12 101 ARG A CA 1
ATOM 774 C C . ARG A 1 101 ? -12.486 -11.232 4.272 1.00 83.12 101 ARG A C 1
ATOM 776 O O . ARG A 1 101 ? -13.714 -11.199 4.247 1.00 83.12 101 ARG A O 1
ATOM 783 N N . LEU A 1 102 ? -11.724 -10.141 4.331 1.00 83.19 102 LEU A N 1
ATOM 784 C CA . LEU A 1 102 ? -12.291 -8.790 4.293 1.00 83.19 102 LEU A CA 1
ATOM 785 C C . LEU A 1 102 ? -13.139 -8.607 3.028 1.00 83.19 102 LEU A C 1
ATOM 787 O O . LEU A 1 102 ? -14.257 -8.105 3.109 1.00 83.19 102 LEU A O 1
ATOM 791 N N . VAL A 1 103 ? -12.666 -9.120 1.889 1.00 78.56 103 VAL A N 1
ATOM 792 C CA . VAL A 1 103 ? -13.417 -9.150 0.627 1.00 78.56 103 VAL A CA 1
ATOM 793 C C . VAL A 1 103 ? -14.672 -10.020 0.737 1.00 78.56 103 VAL A C 1
ATOM 795 O O . VAL A 1 103 ? -15.760 -9.556 0.397 1.00 78.56 103 VAL A O 1
ATOM 798 N N . ALA A 1 104 ? -14.562 -11.253 1.241 1.00 76.50 104 ALA A N 1
ATOM 799 C CA . ALA A 1 104 ? -15.705 -12.160 1.386 1.00 76.50 104 ALA A CA 1
ATOM 800 C C . ALA A 1 104 ? -16.809 -11.595 2.300 1.00 76.50 104 ALA A C 1
ATOM 802 O O . ALA A 1 104 ? -17.993 -11.840 2.066 1.00 76.50 104 ALA A O 1
ATOM 803 N N . GLU A 1 105 ? -16.435 -10.820 3.320 1.00 80.75 105 GLU A N 1
ATOM 804 C CA . GLU A 1 105 ? -17.363 -10.133 4.226 1.00 80.75 105 GLU A CA 1
ATOM 805 C C . GLU A 1 105 ? -17.741 -8.714 3.769 1.00 80.75 105 GLU A C 1
ATOM 807 O O . GLU A 1 105 ? -18.499 -8.038 4.464 1.00 80.75 105 GLU A O 1
ATOM 812 N N . GLN A 1 106 ? -17.260 -8.268 2.603 1.00 77.81 106 GLN A N 1
ATOM 813 C CA . GLN A 1 106 ? -17.498 -6.927 2.056 1.00 77.81 106 GLN A CA 1
ATOM 814 C C . GLN A 1 106 ? -17.100 -5.802 3.029 1.00 77.81 106 GLN A C 1
ATOM 816 O O . GLN A 1 106 ? -17.754 -4.761 3.107 1.00 77.81 106 GLN A O 1
ATOM 821 N N . VAL A 1 107 ? -16.024 -6.010 3.788 1.00 77.94 107 VAL A N 1
ATOM 822 C CA . VAL A 1 107 ? -15.459 -5.026 4.712 1.00 77.94 107 VAL A CA 1
ATOM 823 C C . VAL A 1 107 ? -14.532 -4.094 3.925 1.00 77.94 107 VAL A C 1
ATOM 825 O O . VAL A 1 107 ? -13.521 -4.562 3.406 1.00 77.94 107 VAL A O 1
ATOM 828 N N . PRO A 1 108 ? -14.823 -2.782 3.826 1.00 74.38 108 PRO A N 1
ATOM 829 C CA . PRO A 1 108 ? -13.969 -1.855 3.089 1.00 74.38 108 PRO A CA 1
ATOM 830 C C . PRO A 1 108 ? -12.652 -1.595 3.826 1.00 74.38 108 PRO A C 1
ATOM 832 O O . PRO A 1 108 ? -12.661 -1.230 5.008 1.00 74.38 108 PRO A O 1
ATOM 835 N N . PHE A 1 109 ? -11.537 -1.707 3.108 1.00 80.62 109 PHE A N 1
ATOM 836 C CA . PHE A 1 109 ? -10.199 -1.429 3.622 1.00 80.62 109 PHE A CA 1
ATOM 837 C C . PHE A 1 109 ? -9.327 -0.721 2.577 1.00 80.62 109 PHE A C 1
ATOM 839 O O . PHE A 1 109 ? -9.624 -0.742 1.384 1.00 80.62 109 PHE A O 1
ATOM 846 N N . VAL A 1 110 ? -8.253 -0.091 3.048 1.00 76.88 110 VAL A N 1
ATOM 847 C CA . VAL A 1 110 ? -7.212 0.557 2.245 1.00 76.88 110 VAL A CA 1
ATOM 848 C C . VAL A 1 110 ? -5.873 -0.046 2.656 1.00 76.88 110 VAL A C 1
ATOM 850 O O . VAL A 1 110 ? -5.561 -0.081 3.843 1.00 76.88 110 VAL A O 1
ATOM 853 N N . SER A 1 111 ? -5.101 -0.557 1.700 1.00 80.81 111 SER A N 1
ATOM 854 C CA . SER A 1 111 ? -3.709 -0.952 1.954 1.00 80.81 111 SER A CA 1
ATOM 855 C C . SER A 1 111 ? -2.848 0.296 2.100 1.00 80.81 111 SER A C 1
ATOM 857 O O . SER A 1 111 ? -3.171 1.330 1.527 1.00 80.81 111 SER A O 1
ATOM 859 N N . GLY A 1 112 ? -1.776 0.226 2.870 1.00 79.12 112 GLY A N 1
ATOM 860 C CA . GLY A 1 112 ? -0.791 1.294 2.943 1.00 79.12 112 GLY A CA 1
ATOM 861 C C . GLY A 1 112 ? 0.365 0.923 3.841 1.00 79.12 112 GLY A C 1
ATOM 862 O O . GLY A 1 112 ? 0.589 -0.256 4.141 1.00 79.12 112 GLY A O 1
ATOM 863 N N . ARG A 1 113 ? 1.091 1.947 4.276 1.00 80.12 113 ARG A N 1
ATOM 864 C CA . ARG A 1 113 ? 2.250 1.805 5.150 1.00 80.12 113 ARG A CA 1
ATOM 865 C C . ARG A 1 113 ? 2.214 2.817 6.281 1.00 80.12 113 ARG A C 1
ATOM 867 O O . ARG A 1 113 ? 1.595 3.878 6.156 1.00 80.12 113 ARG A O 1
ATOM 874 N N . ASP A 1 114 ? 2.845 2.469 7.393 1.00 79.44 114 ASP A N 1
ATOM 875 C CA . ASP A 1 114 ? 3.100 3.421 8.469 1.00 79.44 114 ASP A CA 1
ATOM 876 C C . ASP A 1 114 ? 4.478 4.085 8.337 1.00 79.44 114 ASP A C 1
ATOM 878 O O . ASP A 1 114 ? 5.205 3.888 7.361 1.00 79.44 114 ASP A O 1
ATOM 882 N N . TYR A 1 115 ? 4.821 4.908 9.326 1.00 72.75 115 TYR A N 1
ATOM 883 C CA . TYR A 1 115 ? 6.088 5.633 9.400 1.00 72.75 115 TYR A CA 1
ATOM 884 C C . TYR A 1 115 ? 7.317 4.715 9.531 1.00 72.75 115 TYR A C 1
ATOM 886 O O . TYR A 1 115 ? 8.418 5.145 9.196 1.00 72.75 115 TYR A O 1
ATOM 894 N N . ASP A 1 116 ? 7.127 3.469 9.976 1.00 73.50 116 ASP A N 1
ATOM 895 C CA . ASP A 1 116 ? 8.165 2.437 10.082 1.00 73.50 116 ASP A CA 1
ATOM 896 C C . ASP A 1 116 ? 8.263 1.590 8.795 1.00 73.50 116 ASP A C 1
ATOM 898 O O . ASP A 1 116 ? 8.899 0.537 8.780 1.00 73.50 116 ASP A O 1
ATOM 902 N N . ASP A 1 117 ? 7.613 2.029 7.708 1.00 71.25 117 ASP A N 1
ATOM 903 C CA . ASP A 1 117 ? 7.468 1.306 6.438 1.00 71.25 117 ASP A CA 1
ATOM 904 C C . ASP A 1 117 ? 6.736 -0.046 6.575 1.00 71.25 117 ASP A C 1
ATOM 906 O O . ASP A 1 117 ? 6.709 -0.847 5.634 1.00 71.25 117 ASP A O 1
ATOM 910 N N . ARG A 1 118 ? 6.075 -0.317 7.711 1.00 80.31 118 ARG A N 1
ATOM 911 C CA . ARG A 1 118 ? 5.322 -1.562 7.907 1.00 80.31 118 ARG A CA 1
ATOM 912 C C . ARG A 1 118 ? 4.062 -1.522 7.069 1.00 80.31 118 ARG A C 1
ATOM 914 O O . ARG A 1 118 ? 3.320 -0.539 7.075 1.00 80.31 118 ARG A O 1
ATOM 921 N N . ARG A 1 119 ? 3.783 -2.618 6.364 1.00 80.56 119 ARG A N 1
ATOM 922 C CA . ARG A 1 119 ? 2.534 -2.741 5.613 1.00 80.56 119 ARG A CA 1
ATOM 923 C C . ARG A 1 119 ? 1.358 -2.886 6.559 1.00 80.56 119 ARG A C 1
ATOM 925 O O . ARG A 1 119 ? 1.398 -3.652 7.524 1.00 80.56 119 ARG A O 1
ATOM 932 N N . LEU A 1 120 ? 0.275 -2.202 6.224 1.00 88.56 120 LEU A N 1
ATOM 933 C CA . LEU A 1 120 ? -0.946 -2.256 7.001 1.00 88.56 120 LEU A CA 1
ATOM 934 C C . LEU A 1 120 ? -2.197 -2.205 6.130 1.00 88.56 120 LEU A C 1
ATOM 936 O O . LEU A 1 120 ? -2.186 -1.696 5.010 1.00 88.56 120 LEU A O 1
ATOM 940 N N . LEU A 1 121 ? -3.293 -2.741 6.662 1.00 87.50 121 LEU A N 1
ATOM 941 C CA . LEU A 1 121 ? -4.629 -2.573 6.094 1.00 87.50 121 LEU A CA 1
ATOM 942 C C . LEU A 1 121 ? -5.444 -1.676 7.025 1.00 87.50 121 LEU A C 1
ATOM 944 O O . LEU A 1 121 ? -5.729 -2.050 8.161 1.00 87.50 121 LEU A O 1
ATOM 948 N N . GLN A 1 122 ? -5.835 -0.498 6.551 1.00 86.25 122 GLN A N 1
ATOM 949 C CA . GLN A 1 122 ? -6.713 0.430 7.254 1.00 86.25 122 GLN A CA 1
ATOM 950 C C . GLN A 1 122 ? -8.169 0.120 6.903 1.00 86.25 122 GLN A C 1
ATOM 952 O O . GLN A 1 122 ? -8.635 0.380 5.794 1.00 86.25 122 GLN A O 1
ATOM 957 N N . VAL A 1 123 ? -8.918 -0.409 7.862 1.00 85.06 123 VAL A N 1
ATOM 958 C CA . VAL A 1 123 ? -10.355 -0.659 7.741 1.00 85.06 123 VAL A CA 1
ATOM 959 C C . VAL A 1 123 ? -11.123 0.632 8.024 1.00 85.06 123 VAL A C 1
ATOM 961 O O . VAL A 1 123 ? -10.744 1.419 8.895 1.00 85.06 123 VAL A O 1
ATOM 964 N N . ARG A 1 124 ? -12.242 0.855 7.318 1.00 71.31 124 ARG A N 1
ATOM 965 C CA . ARG A 1 124 ? -13.080 2.065 7.472 1.00 71.31 124 ARG A CA 1
ATOM 966 C C . ARG A 1 124 ? -13.577 2.297 8.906 1.00 71.31 124 ARG A C 1
ATOM 968 O O . ARG A 1 124 ? -13.842 3.436 9.277 1.00 71.31 124 ARG A O 1
ATOM 975 N N . GLY A 1 125 ? -13.692 1.234 9.704 1.00 67.69 125 GLY A N 1
ATOM 976 C CA . GLY A 1 125 ? -14.028 1.296 11.129 1.00 67.69 125 GLY A CA 1
ATOM 977 C C . GLY A 1 125 ? -12.964 1.959 12.011 1.00 67.69 125 GLY A C 1
ATOM 978 O O . GLY A 1 125 ? -13.222 2.173 13.189 1.00 67.69 125 GLY A O 1
ATOM 979 N N . GLY A 1 126 ? -11.793 2.298 11.460 1.00 75.38 126 GLY A N 1
ATOM 980 C CA . GLY A 1 126 ? -10.685 2.940 12.173 1.00 75.38 126 GLY A CA 1
ATOM 981 C C . GLY A 1 126 ? -9.587 1.973 12.616 1.00 75.38 126 GLY A C 1
ATOM 982 O O . GLY A 1 126 ? -8.529 2.425 13.042 1.00 75.38 126 GLY A O 1
ATOM 983 N N . ALA A 1 127 ? -9.790 0.660 12.466 1.00 89.12 127 ALA A N 1
ATOM 984 C CA . ALA A 1 127 ? -8.770 -0.333 12.779 1.00 89.12 127 ALA A CA 1
ATOM 985 C C . ALA A 1 127 ? -7.700 -0.433 11.683 1.00 89.12 127 ALA A C 1
ATOM 987 O O . ALA A 1 127 ? -8.009 -0.429 10.492 1.00 89.12 127 ALA A O 1
ATOM 988 N N . ARG A 1 128 ? -6.450 -0.584 12.102 1.00 90.69 128 ARG A N 1
ATOM 989 C CA . ARG A 1 128 ? -5.277 -0.919 11.304 1.00 90.69 128 ARG A CA 1
ATOM 990 C C . ARG A 1 128 ? -4.882 -2.348 11.612 1.00 90.69 128 ARG A C 1
ATOM 992 O O . ARG A 1 128 ? -4.769 -2.723 12.777 1.00 90.69 128 ARG A O 1
ATOM 999 N N . LEU A 1 129 ? -4.680 -3.136 10.570 1.00 92.06 129 LEU A N 1
ATOM 1000 C CA . LEU A 1 129 ? -4.147 -4.488 10.670 1.00 92.06 129 LEU A CA 1
ATOM 1001 C C . LEU A 1 129 ? -2.672 -4.410 10.301 1.00 92.06 129 LEU A C 1
ATOM 1003 O O . LEU A 1 129 ? -2.365 -3.989 9.189 1.00 92.06 129 LEU A O 1
ATOM 1007 N N . VAL A 1 130 ? -1.786 -4.756 11.231 1.00 91.44 130 VAL A N 1
ATOM 1008 C CA . VAL A 1 130 ? -0.332 -4.614 11.063 1.00 91.44 130 VAL A CA 1
ATOM 1009 C C . VAL A 1 130 ? 0.263 -5.950 10.635 1.00 91.44 130 VAL A C 1
ATOM 1011 O O . VAL A 1 130 ? -0.028 -6.977 11.259 1.00 91.44 130 VAL A O 1
ATOM 1014 N N . PHE A 1 131 ? 1.091 -5.934 9.590 1.00 89.81 131 PHE A N 1
ATOM 1015 C CA . PHE A 1 131 ? 1.735 -7.125 9.046 1.00 89.81 131 PHE A CA 1
ATOM 1016 C C . PHE A 1 131 ? 3.250 -7.004 9.114 1.00 89.81 131 PHE A C 1
ATOM 1018 O O . PHE A 1 131 ? 3.816 -5.981 8.733 1.00 89.81 131 PHE A O 1
ATOM 1025 N N . ASP A 1 132 ? 3.891 -8.098 9.510 1.00 87.25 132 ASP A N 1
ATOM 1026 C CA . ASP A 1 132 ? 5.341 -8.222 9.483 1.00 87.25 132 ASP A CA 1
ATOM 1027 C C . ASP A 1 132 ? 5.753 -9.184 8.380 1.00 87.25 132 ASP A C 1
ATOM 1029 O O . ASP A 1 132 ? 5.203 -10.281 8.244 1.00 87.25 132 ASP A O 1
ATOM 1033 N N . ARG A 1 133 ? 6.759 -8.789 7.602 1.00 83.25 133 ARG A N 1
ATOM 1034 C CA . ARG A 1 133 ? 7.345 -9.657 6.588 1.00 83.25 133 ARG A CA 1
ATOM 1035 C C . ARG A 1 133 ? 8.334 -10.610 7.245 1.00 83.25 133 ARG A C 1
ATOM 1037 O O . ARG A 1 133 ? 9.315 -10.185 7.845 1.00 83.25 133 ARG A O 1
ATOM 1044 N N . ASN A 1 134 ? 8.097 -11.906 7.102 1.00 80.88 134 ASN A N 1
ATOM 1045 C CA . ASN A 1 134 ? 9.070 -12.920 7.465 1.00 80.88 134 ASN A CA 1
ATOM 1046 C C . ASN A 1 134 ? 10.245 -12.860 6.471 1.00 80.88 134 ASN A C 1
ATOM 1048 O O . ASN A 1 134 ? 10.046 -13.058 5.274 1.00 80.88 134 ASN A O 1
ATOM 1052 N N . GLU A 1 135 ? 11.455 -12.575 6.955 1.00 80.38 135 GLU A N 1
ATOM 1053 C CA . GLU A 1 135 ? 12.639 -12.383 6.101 1.00 80.38 135 GLU A CA 1
ATOM 1054 C C . GLU A 1 135 ? 13.029 -13.651 5.325 1.00 80.38 135 GLU A C 1
ATOM 1056 O O . GLU A 1 135 ? 13.435 -13.562 4.167 1.00 80.38 135 GLU A O 1
ATOM 1061 N N . ASP A 1 136 ? 12.843 -14.829 5.925 1.00 79.00 136 ASP A N 1
ATOM 1062 C CA . ASP A 1 136 ? 13.245 -16.111 5.335 1.00 79.00 136 ASP A CA 1
ATOM 1063 C C . ASP A 1 136 ? 12.309 -16.565 4.206 1.00 79.00 136 ASP A C 1
ATOM 1065 O O . ASP A 1 136 ? 12.731 -17.183 3.229 1.00 79.00 136 ASP A O 1
ATOM 1069 N N . THR A 1 137 ? 11.013 -16.297 4.355 1.00 78.69 137 THR A N 1
ATOM 1070 C CA . THR A 1 137 ? 9.962 -16.795 3.449 1.00 78.69 137 THR A CA 1
ATOM 1071 C C . THR A 1 137 ? 9.370 -15.704 2.566 1.00 78.69 137 THR A C 1
ATOM 1073 O O . THR A 1 137 ? 8.682 -16.001 1.593 1.00 78.69 137 THR A O 1
ATOM 1076 N N . GLY A 1 138 ? 9.601 -14.437 2.909 1.00 78.12 138 GLY A N 1
ATOM 1077 C CA . GLY A 1 138 ? 8.979 -13.278 2.282 1.00 78.12 138 GLY A CA 1
ATOM 1078 C C . GLY A 1 138 ? 7.482 -13.125 2.570 1.00 78.12 138 GLY A C 1
ATOM 1079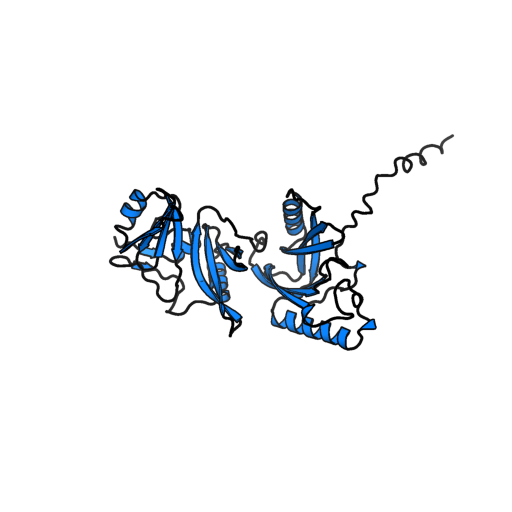 O O . GLY A 1 138 ? 6.912 -12.141 2.104 1.00 78.12 138 GLY A O 1
ATOM 1080 N N . VAL A 1 139 ? 6.866 -14.056 3.311 1.00 80.25 139 VAL A N 1
ATOM 1081 C CA . VAL A 1 139 ? 5.433 -14.066 3.639 1.00 80.25 139 VAL A CA 1
ATOM 1082 C C . VAL A 1 139 ? 5.130 -13.002 4.685 1.00 80.25 139 VAL A C 1
ATOM 1084 O O . VAL A 1 139 ? 5.841 -12.872 5.680 1.00 80.25 139 VAL A O 1
ATOM 1087 N N . GLU A 1 140 ? 4.052 -12.257 4.473 1.00 82.62 140 GLU A N 1
ATOM 1088 C CA . GLU A 1 140 ? 3.584 -11.232 5.401 1.00 82.62 140 GLU A CA 1
ATOM 1089 C C . GLU A 1 140 ? 2.554 -11.831 6.358 1.00 82.62 140 GLU A C 1
ATOM 1091 O O . GLU A 1 140 ? 1.515 -12.333 5.928 1.00 82.62 140 GLU A O 1
ATOM 1096 N N . LEU A 1 141 ? 2.857 -11.794 7.655 1.00 87.50 141 LEU A N 1
ATOM 1097 C CA . LEU A 1 141 ? 2.050 -12.391 8.715 1.00 87.50 141 LEU A CA 1
ATOM 1098 C C . LEU A 1 141 ? 1.345 -11.306 9.523 1.00 87.50 141 LEU A C 1
ATOM 1100 O O . LEU A 1 141 ? 1.956 -10.319 9.932 1.00 87.50 141 LEU A O 1
ATOM 1104 N N . TRP A 1 142 ? 0.054 -11.508 9.778 1.00 88.50 142 TRP A N 1
ATOM 1105 C CA . TRP A 1 142 ? -0.751 -10.607 10.591 1.00 88.50 142 TRP A CA 1
ATOM 1106 C C . TRP A 1 142 ? -0.286 -10.654 12.047 1.00 88.50 142 TRP A C 1
ATOM 1108 O O . TRP A 1 142 ? -0.374 -11.693 12.705 1.00 88.50 142 TRP A O 1
ATOM 1118 N N . ARG A 1 143 ? 0.210 -9.520 12.546 1.00 87.44 143 ARG A N 1
ATOM 1119 C CA . ARG A 1 143 ? 0.821 -9.425 13.873 1.00 87.44 143 ARG A CA 1
ATOM 1120 C C . ARG A 1 143 ? -0.065 -8.749 14.906 1.00 87.44 143 ARG A C 1
ATOM 1122 O O . ARG A 1 143 ? -0.072 -9.169 16.059 1.00 87.44 143 ARG A O 1
ATOM 1129 N N . GLY A 1 144 ? -0.814 -7.728 14.500 1.00 90.12 144 GLY A N 1
ATOM 1130 C CA . GLY A 1 144 ? -1.580 -6.928 15.446 1.00 90.12 144 GLY A CA 1
ATOM 1131 C C . GLY A 1 144 ? -2.733 -6.141 14.844 1.00 90.12 144 GLY A C 1
ATOM 1132 O O . GLY A 1 144 ? -2.937 -6.095 13.626 1.00 90.12 144 GLY A O 1
ATOM 1133 N N . ILE A 1 145 ? -3.506 -5.537 15.740 1.00 91.94 145 ILE A N 1
ATOM 1134 C CA . ILE A 1 145 ? -4.669 -4.706 15.440 1.00 91.94 145 ILE A CA 1
ATOM 1135 C C . ILE A 1 145 ? -4.557 -3.426 16.252 1.00 91.94 145 ILE A C 1
ATOM 1137 O O . ILE A 1 145 ? -4.292 -3.482 17.449 1.00 91.94 145 ILE A O 1
ATOM 1141 N N . GLU A 1 146 ? -4.806 -2.284 15.622 1.00 92.44 146 GLU A N 1
ATOM 1142 C CA . GLU A 1 146 ? -4.754 -0.977 16.273 1.00 92.44 146 GLU A CA 1
ATOM 1143 C C . GLU A 1 146 ? -5.944 -0.120 15.842 1.00 92.44 146 GLU A C 1
ATOM 1145 O O . GLU A 1 146 ? -6.090 0.174 14.663 1.00 92.44 146 GLU A O 1
ATOM 1150 N N . ALA A 1 147 ? -6.805 0.299 16.765 1.00 90.12 147 ALA A N 1
ATOM 1151 C CA . ALA A 1 147 ? -7.914 1.208 16.483 1.00 90.12 147 ALA A CA 1
ATOM 1152 C C . ALA A 1 147 ? -7.685 2.563 17.162 1.00 90.12 147 ALA A C 1
ATOM 1154 O O . ALA A 1 147 ? -7.606 2.648 18.390 1.00 90.12 147 ALA A O 1
ATOM 1155 N N . GLU A 1 148 ? -7.605 3.621 16.350 1.00 85.50 148 GLU A N 1
ATOM 1156 C CA . GLU A 1 148 ? -7.269 4.987 16.767 1.00 85.50 148 GLU A CA 1
ATOM 1157 C C . GLU A 1 148 ? -8.207 6.022 16.107 1.00 85.50 148 GLU A C 1
ATOM 1159 O O . GLU A 1 148 ? -8.697 5.804 14.996 1.00 85.50 148 GLU A O 1
ATOM 1164 N N . PRO A 1 149 ? -8.479 7.171 16.760 1.00 63.97 149 PRO A N 1
ATOM 1165 C CA . PRO A 1 149 ? -9.432 8.167 16.271 1.00 63.97 149 PRO A CA 1
ATOM 1166 C C . PRO A 1 149 ? -8.891 9.065 15.145 1.00 63.97 149 PRO A C 1
ATOM 1168 O O . PRO A 1 149 ? -9.689 9.747 14.503 1.00 63.97 149 PRO A O 1
ATOM 1171 N N . TYR A 1 150 ? -7.572 9.104 14.923 1.00 52.56 150 TYR A N 1
ATOM 1172 C CA . TYR A 1 150 ? -6.923 9.874 13.859 1.00 52.56 150 TYR A CA 1
ATOM 1173 C C . TYR A 1 150 ? -5.737 9.096 13.308 1.00 52.56 150 TYR A C 1
ATOM 1175 O O . TYR A 1 150 ? -4.818 8.752 14.043 1.00 52.56 150 TYR A O 1
ATOM 1183 N N . ALA A 1 151 ? -5.758 8.842 12.003 1.00 54.69 151 ALA A N 1
ATOM 1184 C CA . ALA A 1 151 ? -4.716 8.101 11.321 1.00 54.69 151 ALA A CA 1
ATOM 1185 C C . ALA A 1 151 ? -3.466 8.973 11.077 1.00 54.69 151 ALA A C 1
ATOM 1187 O O . ALA A 1 151 ? -3.122 9.252 9.933 1.00 54.69 151 ALA A O 1
ATOM 1188 N N . ASN A 1 152 ? -2.775 9.411 12.132 1.00 52.44 152 ASN A N 1
ATOM 1189 C CA . ASN A 1 152 ? -1.465 10.043 11.966 1.00 52.44 152 ASN A CA 1
ATOM 1190 C C . ASN A 1 152 ? -0.460 8.996 11.456 1.00 52.44 152 ASN A C 1
ATOM 1192 O O . ASN A 1 152 ? -0.530 7.825 11.842 1.00 52.44 152 ASN A O 1
ATOM 1196 N N . GLY A 1 153 ? 0.424 9.401 10.541 1.00 51.16 153 GLY A N 1
ATOM 1197 C CA . GLY A 1 153 ? 1.495 8.548 10.011 1.00 51.16 153 GLY A CA 1
ATOM 1198 C C . GLY A 1 153 ? 1.042 7.374 9.135 1.00 51.16 153 GLY A C 1
ATOM 1199 O O . GLY A 1 153 ? 1.868 6.527 8.821 1.00 51.16 153 GLY A O 1
ATOM 1200 N N . PHE A 1 154 ? -0.238 7.301 8.749 1.00 48.38 154 PHE A N 1
ATOM 1201 C CA . PHE A 1 154 ? -0.674 6.381 7.700 1.00 48.38 154 PHE A CA 1
ATOM 1202 C C . PHE A 1 154 ? -0.508 7.063 6.356 1.00 48.38 154 PHE A C 1
ATOM 1204 O O . PHE A 1 154 ? -1.224 8.018 6.046 1.00 48.38 154 PHE A O 1
ATOM 1211 N N . THR A 1 155 ? 0.401 6.529 5.558 1.00 46.91 155 THR A N 1
ATOM 1212 C CA . THR A 1 155 ? 0.440 6.819 4.136 1.00 46.91 155 THR A CA 1
ATOM 1213 C C . THR A 1 155 ? -0.405 5.730 3.485 1.00 46.91 155 THR A C 1
ATOM 1215 O O . THR A 1 155 ? 0.060 4.588 3.400 1.00 46.91 155 THR A O 1
ATOM 1218 N N . PRO A 1 156 ? -1.673 6.006 3.105 1.00 48.41 156 PRO A N 1
ATOM 1219 C CA . PRO A 1 156 ? -2.409 5.048 2.292 1.00 48.41 156 PRO A CA 1
ATOM 1220 C C . PRO A 1 156 ? -1.558 4.693 1.076 1.00 48.41 156 PRO A C 1
ATOM 1222 O O . PRO A 1 156 ? -0.876 5.563 0.547 1.00 48.41 156 PRO A O 1
ATOM 1225 N N . ASP A 1 157 ? -1.626 3.456 0.599 1.00 47.78 157 ASP A N 1
ATOM 1226 C CA . ASP A 1 157 ? -1.419 3.231 -0.826 1.00 47.78 157 ASP A CA 1
ATOM 1227 C C . ASP A 1 157 ? -2.608 3.975 -1.473 1.00 47.78 157 ASP A C 1
ATOM 1229 O O . ASP A 1 157 ? -3.772 3.660 -1.216 1.00 47.78 157 ASP A O 1
ATOM 1233 N N . LEU A 1 158 ? -2.326 5.104 -2.117 1.00 42.62 158 LEU A N 1
ATOM 1234 C CA . LEU A 1 158 ? -3.178 6.299 -2.126 1.00 42.62 158 LEU A CA 1
ATOM 1235 C C . LEU A 1 158 ? -4.574 6.086 -2.752 1.00 42.62 158 LEU A C 1
ATOM 1237 O O . LEU A 1 158 ? -4.695 5.405 -3.761 1.00 42.62 158 LEU A O 1
ATOM 1241 N N . ALA A 1 159 ? -5.594 6.728 -2.144 1.00 40.81 159 ALA A N 1
ATOM 1242 C CA . ALA A 1 159 ? -7.043 6.747 -2.450 1.00 40.81 159 ALA A CA 1
ATOM 1243 C C . ALA A 1 159 ? -7.712 5.378 -2.735 1.00 40.81 159 ALA A C 1
ATOM 1245 O O . ALA A 1 159 ? -7.293 4.665 -3.638 1.00 40.81 159 ALA A O 1
ATOM 1246 N N . PRO A 1 160 ? -8.816 5.010 -2.043 1.00 42.28 160 PRO A N 1
ATOM 1247 C CA . PRO A 1 160 ? -9.464 3.726 -2.286 1.00 42.28 160 PRO A CA 1
ATOM 1248 C C . PRO A 1 160 ? -9.853 3.611 -3.766 1.00 42.28 160 PRO A C 1
ATOM 1250 O O . PRO A 1 160 ? -10.632 4.442 -4.252 1.00 42.28 160 PRO A O 1
ATOM 1253 N N . PRO A 1 161 ? -9.370 2.580 -4.480 1.00 46.66 161 PRO A N 1
ATOM 1254 C CA . PRO A 1 161 ? -9.935 2.228 -5.765 1.00 46.66 161 PRO A CA 1
ATOM 1255 C C . PRO A 1 161 ? -11.431 2.000 -5.559 1.00 46.66 161 PRO A C 1
ATOM 1257 O O . PRO A 1 161 ? -11.864 1.382 -4.583 1.00 46.66 161 PRO A O 1
ATOM 1260 N N . THR A 1 162 ? -12.252 2.535 -6.451 1.00 45.47 162 THR A N 1
ATOM 1261 C CA . THR A 1 162 ? -13.701 2.344 -6.412 1.00 45.47 162 THR A CA 1
ATOM 1262 C C . THR A 1 162 ? -14.037 0.918 -6.866 1.00 45.47 162 THR A C 1
ATOM 1264 O O . THR A 1 162 ? -14.432 0.694 -8.002 1.00 45.47 162 THR A O 1
ATOM 1267 N N . GLY A 1 163 ? -13.841 -0.080 -5.996 1.00 51.47 163 GLY A N 1
ATOM 1268 C CA . GLY A 1 163 ? -14.147 -1.483 -6.298 1.00 51.47 163 GLY A CA 1
ATOM 1269 C C . GLY A 1 163 ? -13.277 -2.498 -5.548 1.00 51.47 163 GLY A C 1
ATOM 1270 O O . GLY A 1 163 ? -12.433 -2.106 -4.744 1.00 51.47 163 GLY A O 1
ATOM 1271 N N . PRO A 1 164 ? -13.477 -3.809 -5.788 1.00 54.12 164 PRO A N 1
ATOM 1272 C CA . PRO A 1 164 ? -12.581 -4.841 -5.277 1.00 54.12 164 PRO A CA 1
ATOM 1273 C C . PRO A 1 164 ? -11.156 -4.598 -5.786 1.00 54.12 164 PRO A C 1
ATOM 1275 O O . PRO A 1 164 ? -10.945 -4.322 -6.973 1.00 54.12 164 PRO A O 1
ATOM 1278 N N . THR A 1 165 ? -10.184 -4.703 -4.885 1.00 64.44 165 THR A N 1
ATOM 1279 C CA . THR A 1 165 ? -8.765 -4.518 -5.184 1.00 64.44 165 THR A CA 1
ATOM 1280 C C . THR A 1 165 ? -8.014 -5.840 -5.148 1.00 64.44 165 THR A C 1
ATOM 1282 O O . THR A 1 165 ? -8.422 -6.791 -4.483 1.00 64.44 165 THR A O 1
ATOM 1285 N N . LEU A 1 166 ? -6.917 -5.902 -5.892 1.00 73.19 166 LEU A N 1
ATOM 1286 C CA . LEU A 1 166 ? -5.938 -6.980 -5.854 1.00 73.19 166 LEU A CA 1
ATOM 1287 C C . LEU A 1 166 ? -4.538 -6.373 -5.880 1.00 73.19 166 LEU A C 1
ATOM 1289 O O . LEU A 1 166 ? -4.347 -5.265 -6.390 1.00 73.19 166 LEU A O 1
ATOM 1293 N N . ASP A 1 167 ? -3.565 -7.127 -5.380 1.00 81.06 167 ASP A N 1
ATOM 1294 C CA . ASP A 1 167 ? -2.162 -6.756 -5.500 1.00 81.06 167 ASP A CA 1
ATOM 1295 C C . ASP A 1 167 ? -1.753 -6.674 -6.984 1.00 81.06 167 ASP A C 1
ATOM 1297 O O . ASP A 1 167 ? -2.170 -7.468 -7.841 1.00 81.06 167 ASP A O 1
ATOM 1301 N N . ARG A 1 168 ? -0.957 -5.653 -7.290 1.00 87.12 168 ARG A N 1
ATOM 1302 C CA . ARG A 1 168 ? -0.386 -5.347 -8.601 1.00 87.12 168 ARG A CA 1
ATOM 1303 C C . ARG A 1 168 ? 1.075 -4.987 -8.422 1.00 87.12 168 ARG A C 1
ATOM 1305 O O . ARG A 1 168 ? 1.442 -4.317 -7.465 1.00 87.12 168 ARG A O 1
ATOM 1312 N N . PHE A 1 169 ? 1.907 -5.410 -9.356 1.00 88.69 169 PHE A N 1
ATOM 1313 C CA . PHE A 1 169 ? 3.354 -5.309 -9.235 1.00 88.69 169 PHE A CA 1
ATOM 1314 C C . PHE A 1 169 ? 3.871 -4.376 -10.321 1.00 88.69 169 PHE A C 1
ATOM 1316 O O . PHE A 1 169 ? 3.785 -4.696 -11.502 1.00 88.69 169 PHE A O 1
ATOM 1323 N N . LEU A 1 170 ? 4.368 -3.206 -9.940 1.00 96.44 170 LEU A N 1
ATOM 1324 C CA . LEU A 1 170 ? 5.009 -2.270 -10.856 1.00 96.44 170 LEU A CA 1
ATOM 1325 C C . LEU A 1 170 ? 6.457 -2.704 -11.045 1.00 96.44 170 LEU A C 1
ATOM 1327 O O . LEU A 1 170 ? 7.170 -2.860 -10.056 1.00 96.44 170 LEU A O 1
ATOM 1331 N N . LEU A 1 171 ? 6.887 -2.854 -12.296 1.00 98.06 171 LEU A N 1
ATOM 1332 C CA . LEU A 1 171 ? 8.303 -2.939 -12.638 1.00 98.06 171 LEU A CA 1
ATOM 1333 C C . LEU A 1 171 ? 8.803 -1.533 -12.956 1.00 98.06 171 LEU A C 1
ATOM 1335 O O . LEU A 1 171 ? 8.282 -0.870 -13.853 1.00 98.06 171 LEU A O 1
ATOM 1339 N N . ILE A 1 172 ? 9.811 -1.092 -12.218 1.00 97.94 172 ILE A N 1
ATOM 1340 C CA . ILE A 1 172 ? 10.346 0.263 -12.267 1.00 97.94 172 ILE A CA 1
ATOM 1341 C C . ILE A 1 172 ? 11.832 0.173 -12.590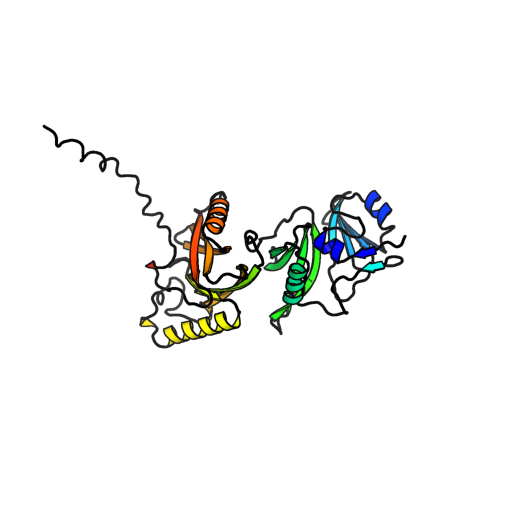 1.00 97.94 172 ILE A C 1
ATOM 1343 O O . ILE A 1 172 ? 12.553 -0.631 -11.995 1.00 97.94 172 ILE A O 1
ATOM 1347 N N . ARG A 1 173 ? 12.302 1.020 -13.504 1.00 97.25 173 ARG A N 1
ATOM 1348 C CA . ARG A 1 173 ? 13.726 1.312 -13.642 1.00 97.25 173 ARG A CA 1
ATOM 1349 C C . ARG A 1 173 ? 14.037 2.581 -12.865 1.00 97.25 173 ARG A C 1
ATOM 1351 O O . ARG A 1 173 ? 13.531 3.654 -13.188 1.00 97.25 173 ARG A O 1
ATOM 1358 N N . ARG A 1 174 ? 14.887 2.434 -11.857 1.00 95.75 174 ARG A N 1
ATOM 1359 C CA . ARG A 1 174 ? 15.428 3.529 -11.067 1.00 95.75 174 ARG A CA 1
ATOM 1360 C C . ARG A 1 174 ? 16.379 4.329 -11.934 1.00 95.75 174 ARG A C 1
ATOM 1362 O O . ARG A 1 174 ? 17.358 3.783 -12.449 1.00 95.75 174 ARG A O 1
ATOM 1369 N N . MET A 1 175 ? 16.119 5.616 -12.050 1.00 94.75 175 MET A N 1
ATOM 1370 C CA . MET A 1 175 ? 16.955 6.547 -12.787 1.00 94.75 175 MET A CA 1
ATOM 1371 C C . MET A 1 175 ? 17.788 7.372 -11.815 1.00 94.75 175 MET A C 1
ATOM 1373 O O . MET A 1 175 ? 17.474 7.498 -10.631 1.00 94.75 175 MET A O 1
ATOM 1377 N N . SER A 1 176 ? 18.900 7.921 -12.290 1.00 94.12 176 SER A N 1
ATOM 1378 C CA . SER A 1 176 ? 19.481 9.054 -11.580 1.00 94.12 176 SER A CA 1
ATOM 1379 C C . SER A 1 176 ? 18.533 10.239 -11.679 1.00 94.12 176 SER A C 1
ATOM 1381 O O . SER A 1 176 ? 18.236 10.676 -12.788 1.00 94.12 176 SER A O 1
ATOM 1383 N N . ALA A 1 177 ? 18.125 10.802 -10.541 1.00 91.62 177 ALA A N 1
ATOM 1384 C CA . ALA A 1 177 ? 17.233 11.963 -10.509 1.00 91.62 177 ALA A CA 1
ATOM 1385 C C . ALA A 1 177 ? 17.821 13.196 -11.227 1.00 91.62 177 ALA A C 1
ATOM 1387 O O . ALA A 1 177 ? 17.079 14.089 -11.613 1.00 91.62 177 ALA A O 1
ATOM 1388 N N . TYR A 1 178 ? 19.144 13.240 -11.423 1.00 91.81 178 TYR A N 1
ATOM 1389 C CA . TYR A 1 178 ? 19.843 14.276 -12.196 1.00 91.81 178 TYR A CA 1
ATOM 1390 C C . TYR A 1 178 ? 19.870 14.021 -13.711 1.00 91.81 178 TYR A C 1
ATOM 1392 O O . TYR A 1 178 ? 20.378 14.849 -14.463 1.00 91.81 178 TYR A O 1
ATOM 1400 N N . THR A 1 179 ? 19.382 12.865 -14.157 1.00 92.31 179 THR A N 1
ATOM 1401 C CA . THR A 1 179 ? 19.227 12.523 -15.574 1.00 92.31 179 THR A CA 1
ATOM 1402 C C . THR A 1 179 ? 17.760 12.523 -15.961 1.00 92.31 179 THR A C 1
ATOM 1404 O O . THR A 1 179 ? 17.392 13.195 -16.915 1.00 92.31 179 THR A O 1
ATOM 1407 N N . SER A 1 180 ? 16.925 11.779 -15.234 1.00 92.38 180 SER A N 1
ATOM 1408 C CA . SER A 1 180 ? 15.489 11.704 -15.492 1.00 92.38 180 SER A CA 1
ATOM 1409 C C . SER A 1 180 ? 14.739 11.152 -14.278 1.00 92.38 180 SER A C 1
ATOM 1411 O O . SER A 1 180 ? 15.339 10.606 -13.350 1.00 92.38 180 SER A O 1
ATOM 1413 N N . ALA A 1 181 ? 13.416 11.263 -14.311 1.00 93.75 181 ALA A N 1
ATOM 1414 C CA . ALA A 1 181 ? 12.529 10.576 -13.384 1.00 93.75 181 ALA A CA 1
ATOM 1415 C C . ALA A 1 181 ? 12.575 9.049 -13.578 1.00 93.75 181 ALA A C 1
ATOM 1417 O O . ALA A 1 181 ? 12.849 8.553 -14.670 1.00 93.75 181 ALA A O 1
ATOM 1418 N N . ASP A 1 182 ? 12.232 8.297 -12.527 1.00 95.50 182 ASP A N 1
ATOM 1419 C CA . ASP A 1 182 ? 12.081 6.840 -12.607 1.00 95.50 182 ASP A CA 1
ATOM 1420 C C . ASP A 1 182 ? 11.114 6.424 -13.733 1.00 95.50 182 ASP A C 1
ATOM 1422 O O . ASP A 1 182 ? 10.040 7.007 -13.939 1.00 95.50 182 ASP A O 1
ATOM 1426 N N . VAL A 1 183 ? 11.481 5.363 -14.449 1.00 96.50 183 VAL A N 1
ATOM 1427 C CA . VAL A 1 183 ? 10.740 4.876 -15.617 1.00 96.50 183 VAL A CA 1
ATOM 1428 C C . VAL A 1 183 ? 9.832 3.727 -15.201 1.00 96.50 183 VAL A C 1
ATOM 1430 O O . VAL A 1 183 ? 10.283 2.727 -14.635 1.00 96.50 183 VAL A O 1
ATOM 1433 N N . LEU A 1 184 ? 8.542 3.840 -15.523 1.00 97.44 184 LEU A N 1
ATOM 1434 C CA . LEU A 1 184 ? 7.612 2.726 -15.382 1.00 97.44 184 LEU A CA 1
ATOM 1435 C C . LEU A 1 184 ? 7.776 1.785 -16.571 1.00 97.44 184 LEU A C 1
ATOM 1437 O O . LEU A 1 184 ? 7.452 2.145 -17.701 1.00 97.44 184 LEU A O 1
ATOM 1441 N N . LEU A 1 185 ? 8.226 0.564 -16.306 1.00 97.94 185 LEU A N 1
ATOM 1442 C CA . LEU A 1 185 ? 8.398 -0.456 -17.335 1.00 97.94 185 LEU A CA 1
ATOM 1443 C C . LEU A 1 185 ? 7.152 -1.322 -17.518 1.00 97.94 185 LEU A C 1
ATOM 1445 O O . LEU A 1 185 ? 6.995 -1.923 -18.571 1.00 97.94 185 LEU A O 1
ATOM 1449 N N . GLY A 1 186 ? 6.259 -1.407 -16.532 1.00 97.88 186 GLY A N 1
ATOM 1450 C CA . GLY A 1 186 ? 5.000 -2.139 -16.676 1.00 97.88 186 GLY A CA 1
ATOM 1451 C C . GLY A 1 186 ? 4.277 -2.375 -15.355 1.00 97.88 186 GLY A C 1
ATOM 1452 O O . GLY A 1 186 ? 4.825 -2.132 -14.279 1.00 97.88 186 GLY A O 1
ATOM 1453 N N . VAL A 1 187 ? 3.043 -2.875 -15.451 1.00 97.88 187 VAL A N 1
ATOM 1454 C CA . VAL A 1 187 ? 2.212 -3.265 -14.303 1.00 97.88 187 VAL A CA 1
ATOM 1455 C C . VAL A 1 187 ? 1.763 -4.709 -14.481 1.00 97.88 187 VAL A C 1
ATOM 1457 O O . VAL A 1 187 ? 1.186 -5.056 -15.509 1.00 97.88 187 VAL A O 1
ATOM 1460 N N . PHE A 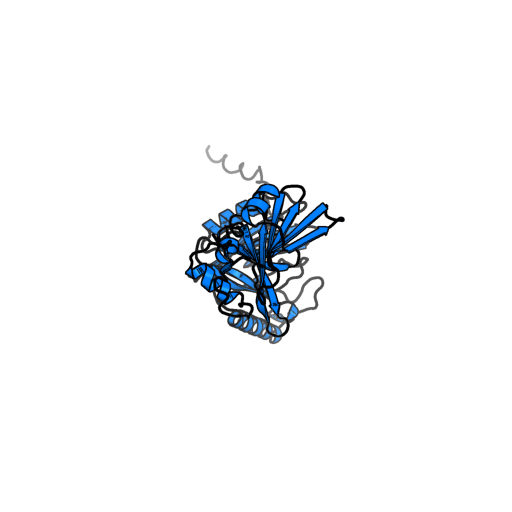1 188 ? 1.995 -5.547 -13.475 1.00 94.44 188 PHE A N 1
ATOM 1461 C CA . PHE A 1 188 ? 1.775 -6.988 -13.553 1.00 94.44 188 PHE A CA 1
ATOM 1462 C C . PHE A 1 188 ? 0.755 -7.473 -12.524 1.00 94.44 188 PHE A C 1
ATOM 1464 O O . PHE A 1 188 ? 0.641 -6.937 -11.419 1.00 94.44 188 PHE A O 1
ATOM 1471 N N . THR A 1 189 ? 0.016 -8.516 -12.886 1.00 86.69 189 THR A N 1
ATOM 1472 C CA . THR A 1 189 ? -0.998 -9.155 -12.043 1.00 86.69 189 THR A CA 1
ATOM 1473 C C . THR A 1 189 ? -0.389 -10.020 -10.945 1.00 86.69 189 THR A C 1
ATOM 1475 O O . THR A 1 189 ? -1.042 -10.256 -9.932 1.00 86.69 189 THR A O 1
ATOM 1478 N N . THR A 1 190 ? 0.858 -10.478 -11.111 1.00 79.94 190 THR A N 1
ATOM 1479 C CA . THR A 1 190 ? 1.566 -11.317 -10.131 1.00 79.94 190 THR A CA 1
ATOM 1480 C C . THR A 1 190 ? 3.049 -10.956 -10.027 1.00 79.94 190 THR A C 1
ATOM 1482 O O . THR A 1 190 ? 3.653 -10.507 -11.004 1.00 79.94 190 THR A O 1
ATOM 1485 N N . ALA A 1 191 ? 3.655 -11.219 -8.862 1.00 79.75 191 ALA A N 1
ATOM 1486 C CA . ALA A 1 191 ? 5.092 -11.036 -8.642 1.00 79.75 191 ALA A CA 1
ATOM 1487 C C . ALA A 1 191 ? 5.932 -11.840 -9.646 1.00 79.75 191 ALA A C 1
ATOM 1489 O O . ALA A 1 191 ? 6.876 -11.317 -10.225 1.00 79.75 191 ALA A O 1
ATOM 1490 N N . ALA A 1 192 ? 5.533 -13.084 -9.929 1.00 77.19 192 ALA A N 1
ATOM 1491 C CA . ALA A 1 192 ? 6.245 -13.956 -10.859 1.00 77.19 192 ALA A CA 1
ATOM 1492 C C . ALA A 1 192 ? 6.299 -13.391 -12.290 1.00 77.19 192 ALA A C 1
ATOM 1494 O O . ALA A 1 192 ? 7.318 -13.528 -12.966 1.00 77.19 192 ALA A O 1
ATOM 1495 N N . LEU A 1 193 ? 5.224 -12.743 -12.755 1.00 87.75 193 LEU A N 1
ATOM 1496 C CA . LEU A 1 193 ? 5.211 -12.086 -14.065 1.00 87.75 193 LEU A CA 1
ATOM 1497 C C . LEU A 1 193 ? 6.100 -10.837 -14.079 1.00 87.75 193 LEU A C 1
ATOM 1499 O O . LEU A 1 193 ? 6.842 -10.644 -15.042 1.00 87.75 193 LEU A O 1
ATOM 1503 N N . ALA A 1 194 ? 6.078 -10.038 -13.007 1.00 92.56 194 ALA A N 1
ATOM 1504 C CA . ALA A 1 194 ? 6.969 -8.887 -12.866 1.00 92.56 194 ALA A CA 1
ATOM 1505 C C . ALA A 1 194 ? 8.447 -9.309 -12.852 1.00 92.56 194 ALA A C 1
ATOM 1507 O O . ALA A 1 194 ? 9.259 -8.717 -13.560 1.00 92.56 194 ALA A O 1
ATOM 1508 N N . ASP A 1 195 ? 8.792 -10.370 -12.119 1.00 87.56 195 ASP A N 1
ATOM 1509 C CA . ASP A 1 195 ? 10.155 -10.903 -12.056 1.00 87.56 195 ASP A CA 1
ATOM 1510 C C . ASP A 1 195 ? 10.609 -11.495 -13.396 1.00 87.56 195 ASP A C 1
ATOM 1512 O O . ASP A 1 195 ? 11.749 -11.283 -13.820 1.00 87.56 195 ASP A O 1
ATOM 1516 N N . ALA A 1 196 ? 9.720 -12.190 -14.112 1.00 92.12 196 ALA A N 1
ATOM 1517 C CA . ALA A 1 196 ? 10.012 -12.684 -15.455 1.00 92.12 196 ALA A CA 1
ATOM 1518 C C . ALA A 1 196 ? 10.277 -11.531 -16.438 1.00 92.12 196 ALA A C 1
ATOM 1520 O O . ALA A 1 196 ? 11.234 -11.586 -17.215 1.00 92.12 196 ALA A O 1
ATOM 1521 N N . ALA A 1 197 ? 9.473 -10.465 -16.379 1.00 97.62 197 ALA A N 1
ATOM 1522 C CA . ALA A 1 197 ? 9.667 -9.270 -17.193 1.00 97.62 197 ALA A CA 1
ATOM 1523 C C . ALA A 1 197 ? 10.958 -8.523 -16.824 1.00 97.62 197 ALA A C 1
ATOM 1525 O O . ALA A 1 197 ? 11.710 -8.135 -17.717 1.00 97.62 197 ALA A O 1
ATOM 1526 N N . ARG A 1 198 ? 11.266 -8.397 -15.525 1.00 97.81 198 ARG A N 1
ATOM 1527 C CA . ARG A 1 198 ? 12.522 -7.831 -15.009 1.00 97.81 198 ARG A CA 1
ATOM 1528 C C . ARG A 1 198 ? 13.734 -8.569 -15.567 1.00 97.81 198 ARG A C 1
ATOM 1530 O O . ARG A 1 198 ? 14.652 -7.939 -16.088 1.00 97.81 198 ARG A O 1
ATOM 1537 N N . ALA A 1 199 ? 13.726 -9.900 -15.492 1.00 96.19 199 ALA A N 1
ATOM 1538 C CA . ALA A 1 199 ? 14.810 -10.732 -16.002 1.00 96.19 199 ALA A CA 1
ATOM 1539 C C . ALA A 1 199 ? 14.971 -10.596 -17.525 1.00 96.19 199 ALA A C 1
ATOM 1541 O O . ALA A 1 199 ? 16.093 -10.469 -18.015 1.00 96.19 199 ALA A O 1
ATOM 1542 N N . ALA A 1 200 ? 13.863 -10.577 -18.274 1.00 97.31 200 ALA A N 1
ATOM 1543 C CA . ALA A 1 200 ? 13.885 -10.401 -19.726 1.00 97.31 200 ALA A CA 1
ATOM 1544 C C . ALA A 1 200 ? 14.415 -9.016 -20.140 1.00 97.31 200 ALA A C 1
ATOM 1546 O O . ALA A 1 200 ? 15.222 -8.920 -21.066 1.00 97.31 200 ALA A O 1
ATOM 1547 N N . TYR A 1 201 ? 14.000 -7.959 -19.437 1.00 97.38 201 TYR A N 1
ATOM 1548 C CA . TYR A 1 201 ? 14.457 -6.589 -19.664 1.00 97.38 201 TYR A CA 1
ATOM 1549 C C . TYR A 1 201 ? 15.964 -6.449 -19.401 1.00 97.38 201 TYR A C 1
ATOM 1551 O O . TYR A 1 201 ? 16.700 -5.953 -20.253 1.00 97.38 201 TYR A O 1
ATOM 1559 N N . LEU A 1 202 ? 16.447 -6.976 -18.270 1.00 96.88 202 LEU A N 1
ATOM 1560 C CA . LEU A 1 202 ? 17.875 -6.977 -17.943 1.00 96.88 202 LEU A CA 1
ATOM 1561 C C . LEU A 1 202 ? 18.698 -7.761 -18.975 1.00 96.88 202 LEU A C 1
ATOM 1563 O O . LEU A 1 202 ? 19.737 -7.285 -19.433 1.00 96.88 202 LEU A O 1
ATOM 1567 N N . ALA A 1 203 ? 18.230 -8.948 -19.371 1.00 96.38 203 ALA A N 1
ATOM 1568 C CA . ALA A 1 203 ? 18.918 -9.787 -20.350 1.00 96.38 203 ALA A CA 1
ATOM 1569 C C . ALA A 1 203 ? 19.032 -9.106 -21.722 1.00 96.38 203 ALA A C 1
ATOM 1571 O O . ALA A 1 203 ? 20.072 -9.225 -22.370 1.00 96.38 203 ALA A O 1
ATOM 1572 N N . ARG A 1 204 ? 17.998 -8.365 -22.146 1.00 95.38 204 ARG A N 1
ATOM 1573 C CA . ARG A 1 204 ? 18.004 -7.596 -23.398 1.00 95.38 204 ARG A CA 1
ATOM 1574 C C . ARG A 1 204 ? 19.156 -6.590 -23.430 1.00 95.38 204 ARG A C 1
ATOM 1576 O O . ARG A 1 204 ? 19.947 -6.627 -24.367 1.00 95.38 204 ARG A O 1
ATOM 1583 N N . TYR A 1 205 ? 19.277 -5.742 -22.411 1.00 95.62 205 TYR A N 1
ATOM 1584 C CA . TYR A 1 205 ? 20.299 -4.688 -22.392 1.00 95.62 205 TYR A CA 1
ATOM 1585 C C . TYR A 1 205 ? 21.677 -5.172 -21.951 1.00 95.62 205 TYR A C 1
ATOM 1587 O O . TYR A 1 205 ? 22.679 -4.577 -22.318 1.00 95.62 205 TYR A O 1
ATOM 1595 N N . THR A 1 206 ? 21.762 -6.318 -21.276 1.00 92.94 206 THR A N 1
ATOM 1596 C CA . THR A 1 206 ? 23.052 -6.996 -21.074 1.00 92.94 206 THR A CA 1
ATOM 1597 C C . THR A 1 206 ? 23.602 -7.552 -22.394 1.00 92.94 206 THR A C 1
ATOM 1599 O O . THR A 1 206 ? 24.814 -7.569 -22.602 1.00 92.94 206 THR A O 1
ATOM 1602 N N . ALA A 1 207 ? 22.729 -8.024 -23.293 1.00 93.75 207 ALA A N 1
ATOM 1603 C CA . ALA A 1 207 ? 23.135 -8.570 -24.588 1.00 93.75 207 ALA A CA 1
ATOM 1604 C C . ALA A 1 207 ? 23.556 -7.487 -25.596 1.00 93.75 207 ALA A C 1
ATOM 1606 O O . ALA A 1 207 ? 24.410 -7.754 -26.441 1.00 93.75 207 ALA A O 1
ATOM 1607 N N . ASP A 1 208 ? 22.973 -6.289 -25.503 1.00 94.12 208 ASP A N 1
ATOM 1608 C CA . ASP A 1 208 ? 23.317 -5.136 -26.339 1.00 94.12 208 ASP A CA 1
ATOM 1609 C C . ASP A 1 208 ? 23.229 -3.817 -25.541 1.00 94.12 208 ASP A C 1
ATOM 1611 O O . ASP A 1 208 ? 22.228 -3.098 -25.647 1.00 94.12 208 ASP A O 1
ATOM 1615 N N . PRO A 1 209 ? 24.256 -3.483 -24.730 1.00 91.19 209 PRO A N 1
ATOM 1616 C CA . PRO A 1 209 ? 24.242 -2.285 -23.885 1.00 91.19 209 PRO A CA 1
ATOM 1617 C C . PRO A 1 209 ? 24.105 -0.979 -24.670 1.00 91.19 209 PRO A C 1
ATOM 1619 O O . PRO A 1 209 ? 23.478 -0.043 -24.194 1.00 91.19 209 PRO A O 1
ATOM 1622 N N . ALA A 1 210 ? 24.624 -0.924 -25.900 1.00 90.38 210 ALA A N 1
ATOM 1623 C CA . ALA A 1 210 ? 24.535 0.265 -26.748 1.00 90.38 210 ALA A CA 1
ATOM 1624 C C . ALA A 1 210 ? 23.104 0.549 -27.243 1.00 90.38 210 ALA A C 1
ATOM 1626 O O . ALA A 1 210 ? 22.832 1.636 -27.748 1.00 90.38 210 ALA A O 1
ATOM 1627 N N . SER A 1 211 ? 22.196 -0.426 -27.129 1.00 91.38 211 SER A N 1
ATOM 1628 C CA . SER A 1 211 ? 20.779 -0.251 -27.459 1.00 91.38 211 SER A CA 1
ATOM 1629 C C . SER A 1 211 ? 19.944 0.312 -26.308 1.00 91.38 211 SER A C 1
ATOM 1631 O O . SER A 1 211 ? 18.773 0.629 -26.524 1.00 91.38 211 SER A O 1
ATOM 1633 N N . ASP A 1 212 ? 20.510 0.414 -25.101 1.00 93.75 212 ASP A N 1
ATOM 1634 C CA . ASP A 1 212 ? 19.820 0.945 -23.931 1.00 93.75 212 ASP A CA 1
ATOM 1635 C C . ASP A 1 212 ? 19.696 2.475 -24.035 1.00 93.75 212 ASP A C 1
ATOM 1637 O O . ASP A 1 212 ? 20.717 3.162 -24.000 1.00 93.75 212 ASP A O 1
ATOM 1641 N N . PRO A 1 213 ? 18.474 3.041 -24.125 1.00 91.56 213 PRO A N 1
ATOM 1642 C CA . PRO A 1 213 ? 18.290 4.489 -24.255 1.00 91.56 213 PRO A CA 1
ATOM 1643 C C . PRO A 1 213 ? 18.775 5.286 -23.034 1.00 91.56 213 PRO A C 1
ATOM 1645 O O . PRO A 1 213 ? 18.865 6.507 -23.098 1.00 91.56 213 PRO A O 1
ATOM 1648 N N . TRP A 1 214 ? 19.096 4.603 -21.937 1.00 93.56 214 TRP A N 1
ATOM 1649 C CA . TRP A 1 214 ? 19.464 5.186 -20.652 1.00 93.56 214 TRP A CA 1
ATOM 1650 C C . TRP A 1 214 ? 20.811 4.668 -20.134 1.00 93.56 214 TRP A C 1
ATOM 1652 O O . TRP A 1 214 ? 21.029 4.632 -18.918 1.00 93.56 214 TRP A O 1
ATOM 1662 N N . HIS A 1 215 ? 21.687 4.192 -21.023 1.00 91.88 215 HIS A N 1
ATOM 1663 C CA . HIS A 1 215 ? 22.971 3.622 -20.611 1.00 91.88 215 HIS A CA 1
ATOM 1664 C C . HIS A 1 215 ? 23.858 4.661 -19.898 1.00 91.88 215 HIS A C 1
ATOM 1666 O O . HIS A 1 215 ? 24.466 4.352 -18.878 1.00 91.88 215 HIS A O 1
ATOM 1672 N N . GLU A 1 216 ? 23.833 5.919 -20.346 1.00 92.12 216 GLU A N 1
ATOM 1673 C CA . GLU A 1 216 ? 24.545 7.031 -19.713 1.00 92.12 216 GLU A CA 1
ATOM 1674 C C . GLU A 1 216 ? 23.643 7.796 -18.733 1.00 92.12 216 GLU A C 1
ATOM 1676 O O . GLU A 1 216 ? 22.708 8.495 -19.126 1.00 92.12 216 GLU A O 1
ATOM 1681 N N . GLN A 1 217 ? 23.945 7.700 -17.435 1.00 92.81 217 GLN A N 1
ATOM 1682 C CA . GLN A 1 217 ? 23.239 8.423 -16.374 1.00 92.81 217 GLN A CA 1
ATOM 1683 C C . GLN A 1 217 ? 24.215 9.122 -15.425 1.00 92.81 217 GLN A C 1
ATOM 1685 O O . GLN A 1 217 ? 25.287 8.618 -15.095 1.00 92.81 217 GLN A O 1
ATOM 1690 N N . ALA A 1 218 ? 23.824 10.292 -14.925 1.00 92.19 218 ALA A N 1
ATOM 1691 C CA . ALA A 1 218 ? 24.592 11.032 -13.936 1.00 92.19 218 ALA A CA 1
ATOM 1692 C C . ALA A 1 218 ? 24.705 10.220 -12.639 1.00 92.19 218 ALA A C 1
ATOM 1694 O O . ALA A 1 218 ? 23.721 9.658 -12.171 1.00 92.19 218 ALA A O 1
ATOM 1695 N N . TYR A 1 219 ? 25.878 10.197 -12.005 1.00 90.56 219 TYR A N 1
ATOM 1696 C CA . TYR A 1 219 ? 26.089 9.508 -10.720 1.00 90.56 219 TYR A CA 1
ATOM 1697 C C . TYR A 1 219 ? 25.789 7.995 -10.728 1.00 90.56 219 TYR A C 1
ATOM 1699 O O . TYR A 1 219 ? 25.614 7.407 -9.660 1.00 90.56 219 TYR A O 1
ATOM 1707 N N . LYS A 1 220 ? 25.755 7.367 -11.908 1.00 91.69 220 LYS A N 1
ATOM 1708 C CA . LYS A 1 220 ? 25.681 5.915 -12.083 1.00 91.69 220 LYS A CA 1
ATOM 1709 C C . LYS A 1 220 ? 26.790 5.440 -13.013 1.00 91.69 220 LYS A C 1
ATOM 1711 O O . LYS A 1 220 ? 27.335 6.226 -13.787 1.00 91.69 220 LYS A O 1
ATOM 1716 N N . ASP A 1 221 ? 27.124 4.161 -12.896 1.00 89.19 221 ASP A N 1
ATOM 1717 C CA . ASP A 1 221 ? 27.990 3.500 -13.866 1.00 89.19 221 ASP A CA 1
ATOM 1718 C C . ASP A 1 221 ? 27.260 3.361 -15.211 1.00 89.19 221 ASP A C 1
ATOM 1720 O O . ASP A 1 221 ? 26.030 3.340 -15.257 1.00 89.19 221 ASP A O 1
ATOM 1724 N N . ASP A 1 222 ? 28.027 3.287 -16.299 1.00 90.00 222 ASP A N 1
ATOM 1725 C CA . ASP A 1 222 ? 27.487 3.122 -17.651 1.00 90.00 222 ASP A CA 1
ATOM 1726 C C . ASP A 1 222 ? 26.817 1.747 -17.819 1.00 90.00 222 ASP A C 1
ATOM 1728 O O . ASP A 1 222 ? 27.398 0.705 -17.490 1.00 90.00 222 ASP A O 1
ATOM 1732 N N . GLY A 1 223 ? 25.601 1.759 -18.363 1.00 90.50 223 GLY A N 1
ATOM 1733 C CA . GLY A 1 223 ? 24.770 0.585 -18.613 1.00 90.50 223 GLY A CA 1
ATOM 1734 C C . GLY A 1 223 ? 23.750 0.269 -17.513 1.00 90.50 223 GLY A C 1
ATOM 1735 O O . GLY A 1 223 ? 23.593 0.977 -16.522 1.00 90.50 223 GLY A O 1
ATOM 1736 N N . LEU A 1 224 ? 23.010 -0.823 -17.718 1.00 95.00 224 LEU A N 1
ATOM 1737 C CA . LEU A 1 224 ? 21.963 -1.293 -16.811 1.00 95.00 224 LEU A CA 1
ATOM 1738 C C . LEU A 1 224 ? 22.480 -2.403 -15.888 1.00 95.00 224 LEU A C 1
ATOM 1740 O O . LEU A 1 224 ? 22.943 -3.441 -16.369 1.00 95.00 224 LEU A O 1
ATOM 1744 N N . VAL A 1 225 ? 22.287 -2.254 -14.574 1.00 93.88 225 VAL A N 1
ATOM 1745 C CA . VAL A 1 225 ? 22.518 -3.332 -13.598 1.00 93.88 225 VAL A CA 1
ATOM 1746 C C . VAL A 1 225 ? 21.222 -3.798 -12.932 1.00 93.88 225 VAL A C 1
ATOM 1748 O O . VAL A 1 225 ? 20.201 -3.114 -12.938 1.00 93.88 225 VAL A O 1
ATOM 1751 N N . ALA A 1 226 ? 21.239 -4.993 -12.334 1.00 92.12 226 ALA A N 1
ATOM 1752 C CA . ALA A 1 226 ? 20.051 -5.590 -11.714 1.00 92.12 226 ALA A CA 1
ATOM 1753 C C . ALA A 1 226 ? 19.444 -4.729 -10.591 1.00 92.12 226 ALA A C 1
ATOM 1755 O O . ALA A 1 226 ? 18.226 -4.765 -10.387 1.00 92.12 226 ALA A O 1
ATOM 1756 N N . ASP A 1 227 ? 20.284 -3.964 -9.891 1.00 92.00 227 ASP A N 1
ATOM 1757 C CA . ASP A 1 227 ? 19.878 -3.062 -8.813 1.00 92.00 227 ASP A CA 1
ATOM 1758 C C . ASP A 1 227 ? 19.143 -1.824 -9.339 1.00 92.00 227 ASP A C 1
ATOM 1760 O O . ASP A 1 227 ? 18.384 -1.204 -8.598 1.00 92.00 227 ASP A O 1
ATOM 1764 N N . ASP A 1 228 ? 19.281 -1.473 -10.616 1.00 95.06 228 ASP A N 1
ATOM 1765 C CA . ASP A 1 228 ? 18.485 -0.398 -11.212 1.00 95.06 228 ASP A CA 1
ATOM 1766 C C . ASP A 1 228 ? 17.029 -0.810 -11.429 1.00 95.06 228 ASP A C 1
ATOM 1768 O O . ASP A 1 228 ? 16.195 0.042 -11.708 1.00 95.06 228 ASP A O 1
ATOM 1772 N N . LEU A 1 229 ? 16.694 -2.095 -11.300 1.00 97.00 229 LEU A N 1
ATOM 1773 C CA . LEU A 1 229 ? 15.344 -2.599 -11.517 1.00 97.00 229 LEU A CA 1
ATOM 1774 C C . LEU A 1 229 ? 14.677 -2.960 -10.193 1.00 97.00 229 LEU A C 1
ATOM 1776 O O . LEU A 1 229 ? 15.155 -3.823 -9.454 1.00 97.00 229 LEU A O 1
ATOM 1780 N N . GLU A 1 230 ? 13.523 -2.356 -9.945 1.00 94.62 230 GLU A N 1
ATOM 1781 C CA . GLU A 1 230 ? 12.740 -2.523 -8.729 1.00 94.62 230 GLU A CA 1
ATOM 1782 C C . GLU A 1 230 ? 11.336 -3.050 -9.047 1.00 94.62 230 GLU A C 1
ATOM 1784 O O . GLU A 1 230 ? 10.706 -2.630 -10.017 1.00 94.62 230 GLU A O 1
ATOM 1789 N N . VAL A 1 231 ? 10.830 -3.957 -8.207 1.00 88.38 231 VAL A N 1
ATOM 1790 C CA . VAL A 1 231 ? 9.430 -4.397 -8.240 1.00 88.38 231 VAL A CA 1
ATOM 1791 C C . VAL A 1 231 ? 8.725 -3.898 -6.984 1.00 88.38 231 VAL A C 1
ATOM 1793 O O . VAL A 1 231 ? 9.090 -4.285 -5.873 1.00 88.38 231 VAL A O 1
ATOM 1796 N N . ARG A 1 232 ? 7.693 -3.064 -7.149 1.00 87.75 232 ARG A N 1
ATOM 1797 C CA . ARG A 1 232 ? 6.869 -2.553 -6.039 1.00 87.75 232 ARG A CA 1
ATOM 1798 C C . ARG A 1 232 ? 5.448 -3.093 -6.121 1.00 87.75 232 ARG A C 1
ATOM 1800 O O . ARG A 1 232 ? 4.838 -3.076 -7.183 1.00 87.75 232 ARG A O 1
ATOM 1807 N N . CYS A 1 233 ? 4.908 -3.542 -4.990 1.00 83.12 233 CYS A N 1
ATOM 1808 C CA . CYS A 1 233 ? 3.522 -4.008 -4.897 1.00 83.12 233 CYS A CA 1
ATOM 1809 C C . CYS A 1 233 ? 2.589 -2.870 -4.460 1.00 83.12 233 CYS A C 1
ATOM 1811 O O . CYS A 1 233 ? 2.849 -2.241 -3.434 1.00 83.12 233 CYS A O 1
ATOM 1813 N N . PHE A 1 234 ? 1.514 -2.672 -5.221 1.00 84.25 234 PHE A N 1
ATOM 1814 C CA . PHE A 1 234 ? 0.445 -1.694 -5.039 1.00 84.25 234 PHE A CA 1
ATOM 1815 C C . PHE A 1 234 ? -0.917 -2.390 -5.006 1.00 84.25 234 PHE A C 1
ATOM 1817 O O . PHE A 1 234 ? -1.122 -3.406 -5.668 1.00 84.25 234 PHE A O 1
ATOM 1824 N N . SER A 1 235 ? -1.888 -1.795 -4.314 1.00 79.25 235 SER A N 1
ATOM 1825 C CA . SER A 1 235 ? -3.296 -2.162 -4.495 1.00 79.25 235 SER A CA 1
ATOM 1826 C C . SER A 1 235 ? -3.836 -1.555 -5.788 1.00 79.25 235 SER A C 1
ATOM 1828 O O . SER A 1 235 ? -3.718 -0.352 -6.009 1.00 79.25 235 SER A O 1
ATOM 1830 N N . GLY A 1 236 ? -4.455 -2.372 -6.639 1.00 80.00 236 GLY A N 1
ATOM 1831 C CA . GLY A 1 236 ? -5.078 -1.912 -7.879 1.00 80.00 236 GLY A CA 1
ATOM 1832 C C . GLY A 1 236 ? -6.410 -2.602 -8.179 1.00 80.00 236 GLY A C 1
ATOM 1833 O O . GLY A 1 236 ? -6.825 -3.495 -7.443 1.00 80.00 236 GLY A O 1
ATOM 1834 N N . PRO A 1 237 ? -7.110 -2.205 -9.253 1.00 81.06 237 PRO A N 1
ATOM 1835 C CA . PRO A 1 237 ? -8.436 -2.730 -9.581 1.00 81.06 237 PRO A CA 1
ATOM 1836 C C . PRO A 1 237 ? -8.415 -4.229 -9.928 1.00 81.06 237 PRO A C 1
ATOM 1838 O O . PRO A 1 237 ? -7.597 -4.672 -10.742 1.00 81.06 237 PRO A O 1
ATOM 1841 N N . ALA A 1 238 ? -9.333 -5.012 -9.348 1.00 73.56 238 ALA A N 1
ATOM 1842 C CA . ALA A 1 238 ? -9.341 -6.472 -9.478 1.00 73.56 238 ALA A CA 1
ATOM 1843 C C . ALA A 1 238 ? -9.646 -6.980 -10.899 1.00 73.56 238 ALA A C 1
ATOM 1845 O O . ALA A 1 238 ? -8.957 -7.878 -11.377 1.00 73.56 238 ALA A O 1
ATOM 1846 N N . GLU A 1 239 ? -10.639 -6.396 -11.577 1.00 77.50 239 GLU A N 1
ATOM 1847 C CA . GLU A 1 239 ? -11.155 -6.872 -12.878 1.00 77.50 239 GLU A CA 1
ATOM 1848 C C . GLU A 1 239 ? -10.637 -6.070 -14.087 1.00 77.50 239 GLU A C 1
ATOM 1850 O O . GLU A 1 239 ? -11.165 -6.169 -15.193 1.00 77.50 239 GLU A O 1
ATOM 1855 N N . ALA A 1 240 ? -9.605 -5.250 -13.892 1.00 81.88 240 ALA A N 1
ATOM 1856 C CA . ALA A 1 240 ? -9.045 -4.423 -14.952 1.00 81.88 240 ALA A CA 1
ATOM 1857 C C . ALA A 1 240 ? -8.118 -5.217 -15.884 1.00 81.88 240 ALA A C 1
ATOM 1859 O O . ALA A 1 240 ? -7.317 -6.027 -15.429 1.00 81.88 240 ALA A O 1
ATOM 1860 N N . THR A 1 241 ? -8.171 -4.926 -17.184 1.00 89.88 241 THR A N 1
ATOM 1861 C CA . THR A 1 241 ? -7.136 -5.318 -18.163 1.00 89.88 241 THR A CA 1
ATOM 1862 C C . THR A 1 241 ? -6.122 -4.201 -18.412 1.00 89.88 241 THR A C 1
ATOM 1864 O O . THR A 1 241 ? -5.022 -4.451 -18.903 1.00 89.88 241 THR A O 1
ATOM 1867 N N . GLU A 1 242 ? -6.497 -2.968 -18.077 1.00 95.19 242 GLU A N 1
ATOM 1868 C CA . GLU A 1 242 ? -5.683 -1.760 -18.160 1.00 95.19 242 GLU A CA 1
ATOM 1869 C C . GLU A 1 242 ? -5.903 -0.929 -16.900 1.00 95.19 242 GLU A C 1
ATOM 1871 O O . GLU A 1 242 ? -7.005 -0.895 -16.350 1.00 95.19 242 GLU A O 1
ATOM 1876 N N . VAL A 1 243 ? -4.856 -0.257 -16.445 1.00 95.06 243 VAL A N 1
ATOM 1877 C CA . VAL A 1 243 ? -4.883 0.607 -15.267 1.00 95.06 243 VAL A CA 1
ATOM 1878 C C . VAL A 1 243 ? -4.269 1.954 -15.607 1.00 95.06 243 VAL A C 1
ATOM 1880 O O . VAL A 1 243 ? -3.361 2.047 -16.431 1.00 95.06 243 VAL A O 1
ATOM 1883 N N . VAL A 1 244 ? -4.754 3.002 -14.954 1.00 95.94 244 VAL A N 1
ATOM 1884 C CA . VAL A 1 244 ? -4.129 4.323 -15.000 1.00 95.94 244 VAL A CA 1
ATOM 1885 C C . VAL A 1 244 ? -3.253 4.465 -13.764 1.00 95.94 244 VAL A C 1
ATOM 1887 O O . VAL A 1 244 ? -3.753 4.442 -12.640 1.00 95.94 244 VAL A O 1
ATOM 1890 N N . VAL A 1 245 ? -1.947 4.574 -13.974 1.00 95.88 245 VAL A N 1
ATOM 1891 C CA . VAL A 1 245 ? -0.960 4.819 -12.925 1.00 95.88 245 VAL A CA 1
ATOM 1892 C C . VAL A 1 245 ? -0.857 6.318 -12.706 1.00 95.88 245 VAL A C 1
ATOM 1894 O O . VAL A 1 245 ? -0.527 7.047 -13.636 1.00 95.88 245 VAL A O 1
ATOM 1897 N N . VAL A 1 246 ? -1.123 6.788 -11.493 1.00 95.19 246 VAL A N 1
ATOM 1898 C CA . VAL A 1 246 ? -0.851 8.175 -11.105 1.00 95.19 246 VAL A CA 1
ATOM 1899 C C . VAL A 1 246 ? 0.542 8.231 -10.503 1.00 95.19 246 VAL A C 1
ATOM 1901 O O . VAL A 1 246 ? 0.908 7.404 -9.667 1.00 95.19 246 VAL A O 1
ATOM 1904 N N . SER A 1 247 ? 1.344 9.180 -10.966 1.00 95.12 247 SER A N 1
ATOM 1905 C CA . SER A 1 247 ? 2.674 9.463 -10.436 1.00 95.12 247 SER A CA 1
ATOM 1906 C C . SER A 1 247 ? 2.734 10.907 -9.971 1.00 95.12 247 SER A C 1
ATOM 1908 O O . SER A 1 247 ? 2.264 11.783 -10.686 1.00 95.12 247 SER A O 1
ATOM 1910 N N . ASP A 1 248 ? 3.313 11.125 -8.801 1.00 92.25 248 ASP A N 1
ATOM 1911 C CA . ASP A 1 248 ? 3.623 12.432 -8.233 1.00 92.25 248 ASP A CA 1
ATOM 1912 C C . ASP A 1 248 ? 5.083 12.780 -8.534 1.00 92.25 248 ASP A C 1
ATOM 1914 O O . ASP A 1 248 ? 5.975 11.942 -8.372 1.00 92.25 248 ASP A O 1
ATOM 1918 N N . TYR A 1 249 ? 5.327 13.992 -9.007 1.00 92.19 249 TYR A N 1
ATOM 1919 C CA . TYR A 1 249 ? 6.641 14.486 -9.387 1.00 92.19 249 TYR A CA 1
ATOM 1920 C C . TYR A 1 249 ? 7.015 15.650 -8.494 1.00 92.19 249 TYR A C 1
ATOM 1922 O O . TYR A 1 249 ? 6.177 16.492 -8.201 1.00 92.19 249 TYR A O 1
ATOM 1930 N N . ALA A 1 250 ? 8.286 15.721 -8.119 1.00 89.88 250 ALA A N 1
ATOM 1931 C CA . ALA A 1 250 ? 8.865 16.868 -7.442 1.00 89.88 250 ALA A CA 1
ATOM 1932 C C . ALA A 1 250 ? 10.153 17.280 -8.157 1.00 89.88 250 ALA A C 1
ATOM 1934 O O . ALA A 1 250 ? 11.016 16.438 -8.428 1.00 89.88 250 ALA A O 1
ATOM 1935 N N . GLU A 1 251 ? 10.291 18.574 -8.438 1.00 88.69 251 GLU A N 1
ATOM 1936 C CA . GLU A 1 251 ? 11.440 19.126 -9.152 1.00 88.69 251 GLU A CA 1
ATOM 1937 C C . GLU A 1 251 ? 12.180 20.165 -8.317 1.00 88.69 251 GLU A C 1
ATOM 1939 O O . GLU A 1 251 ? 11.601 21.107 -7.782 1.00 88.69 251 GLU A O 1
ATOM 1944 N N . GLY A 1 252 ? 13.498 20.025 -8.218 1.00 87.94 252 GLY A N 1
ATOM 1945 C CA . GLY A 1 252 ? 14.310 20.949 -7.438 1.00 87.94 252 GLY A CA 1
ATOM 1946 C C . GLY A 1 252 ? 15.797 20.701 -7.616 1.00 87.94 252 GLY A C 1
ATOM 1947 O O . GLY A 1 252 ? 16.238 19.565 -7.751 1.00 87.94 252 GLY A O 1
ATOM 1948 N N . PHE A 1 253 ? 16.594 21.773 -7.626 1.00 88.56 253 PHE A N 1
ATOM 1949 C CA . PHE A 1 253 ? 18.060 21.700 -7.744 1.00 88.56 253 PHE A CA 1
ATOM 1950 C C . PHE A 1 253 ? 18.573 20.877 -8.944 1.00 88.56 253 PHE A C 1
ATOM 1952 O O . PHE A 1 253 ? 19.612 20.222 -8.851 1.00 88.56 253 PHE A O 1
ATOM 1959 N N . GLY A 1 254 ? 17.852 20.914 -10.070 1.00 87.06 254 GLY A N 1
ATOM 1960 C CA . GLY A 1 254 ? 18.185 20.139 -11.270 1.00 87.06 254 GLY A CA 1
ATOM 1961 C C . GLY A 1 254 ? 17.891 18.640 -11.154 1.00 87.06 254 GLY A C 1
ATOM 1962 O O . GLY A 1 254 ? 18.389 17.871 -11.969 1.00 87.06 254 GLY A O 1
ATOM 1963 N N . GLN A 1 255 ? 17.127 18.226 -10.140 1.00 90.12 255 GLN A N 1
ATOM 1964 C CA . GLN A 1 255 ? 16.633 16.864 -9.979 1.00 90.12 255 GLN A CA 1
ATOM 1965 C C . GLN A 1 255 ? 15.148 16.787 -10.335 1.00 90.12 255 GLN A C 1
ATOM 1967 O O . GLN A 1 255 ? 14.384 17.686 -9.976 1.00 90.12 255 GLN A O 1
ATOM 1972 N N . VAL A 1 256 ? 14.747 15.676 -10.951 1.00 89.75 256 VAL A N 1
ATOM 1973 C CA . VAL A 1 256 ? 13.347 15.293 -11.157 1.00 89.75 256 VAL A CA 1
ATOM 1974 C C . VAL A 1 256 ? 13.107 13.980 -10.420 1.00 89.75 256 VAL A C 1
ATOM 1976 O O . VAL A 1 256 ? 13.667 12.941 -10.770 1.00 89.75 256 VAL A O 1
ATOM 1979 N N . ILE A 1 257 ? 12.288 14.020 -9.373 1.00 90.50 257 ILE A N 1
ATOM 1980 C CA . ILE A 1 257 ? 11.937 12.845 -8.573 1.00 90.50 257 ILE A CA 1
ATOM 1981 C C . ILE A 1 257 ? 10.516 12.441 -8.925 1.00 90.50 257 ILE A C 1
ATOM 1983 O O . ILE A 1 257 ? 9.603 13.251 -8.820 1.00 90.50 257 ILE A O 1
ATOM 1987 N N . ARG A 1 258 ? 10.319 11.169 -9.273 1.00 93.25 258 ARG A N 1
ATOM 1988 C CA . ARG A 1 258 ? 8.998 10.582 -9.499 1.00 93.25 258 ARG A CA 1
ATOM 1989 C C . ARG A 1 258 ? 8.669 9.579 -8.406 1.00 93.25 258 ARG A C 1
ATOM 1991 O O . ARG A 1 258 ? 9.452 8.679 -8.109 1.00 93.25 258 ARG A O 1
ATOM 1998 N N . ARG A 1 259 ? 7.475 9.698 -7.841 1.00 92.12 259 ARG A N 1
ATOM 1999 C CA . ARG A 1 259 ? 6.887 8.759 -6.889 1.00 92.12 259 ARG A CA 1
ATOM 2000 C C . ARG A 1 259 ? 5.628 8.165 -7.504 1.00 92.12 259 ARG A C 1
ATOM 2002 O O . ARG A 1 259 ? 4.732 8.879 -7.933 1.00 92.12 259 ARG A O 1
ATOM 2009 N N . PHE A 1 260 ? 5.553 6.842 -7.554 1.00 93.19 260 PHE A N 1
ATOM 2010 C CA . PHE A 1 260 ? 4.337 6.149 -7.973 1.00 93.19 260 PHE A CA 1
ATOM 2011 C C . PHE A 1 260 ? 3.304 6.232 -6.850 1.00 93.19 260 PHE A C 1
ATOM 2013 O O . PHE A 1 260 ? 3.561 5.734 -5.757 1.00 93.19 260 PHE A O 1
ATOM 2020 N N . ASP A 1 261 ? 2.173 6.883 -7.119 1.00 91.00 261 ASP A N 1
ATOM 2021 C CA . ASP A 1 261 ? 1.147 7.191 -6.122 1.00 91.00 261 ASP A CA 1
ATOM 2022 C C . ASP A 1 261 ? 0.094 6.073 -6.057 1.00 91.00 261 ASP A C 1
ATOM 2024 O O . ASP A 1 261 ? -0.069 5.414 -5.031 1.00 91.00 261 ASP A O 1
ATOM 2028 N N . SER A 1 262 ? -0.620 5.823 -7.156 1.00 87.19 262 SER A N 1
ATOM 2029 C CA . SER A 1 262 ? -1.790 4.935 -7.124 1.00 87.19 262 SER A CA 1
ATOM 2030 C C . SER A 1 262 ? -2.161 4.337 -8.482 1.00 87.19 262 SER A C 1
ATOM 2032 O O . SER A 1 262 ? -1.693 4.773 -9.535 1.00 87.19 262 SER A O 1
ATOM 2034 N N . LEU A 1 263 ? -3.020 3.310 -8.445 1.00 90.88 263 LEU A N 1
ATOM 2035 C CA . LEU A 1 263 ? -3.558 2.607 -9.610 1.00 90.88 263 LEU A CA 1
ATOM 2036 C C . LEU A 1 263 ? -5.078 2.761 -9.686 1.00 90.88 263 LEU A C 1
ATOM 2038 O O . LEU A 1 263 ? -5.800 2.382 -8.764 1.00 90.88 263 LEU A O 1
ATOM 2042 N N . HIS A 1 264 ? -5.573 3.229 -10.828 1.00 89.88 264 HIS A N 1
ATOM 2043 C CA . HIS A 1 264 ? -6.989 3.524 -11.037 1.00 89.88 264 HIS A CA 1
ATOM 2044 C C . HIS A 1 264 ? -7.583 2.715 -12.182 1.00 89.88 264 HIS A C 1
ATOM 2046 O O . HIS A 1 264 ? -6.926 2.438 -13.182 1.00 89.88 264 HIS A O 1
ATOM 2052 N N . ALA A 1 265 ? -8.866 2.373 -12.054 1.00 87.62 265 ALA A N 1
ATOM 2053 C CA . ALA A 1 265 ? -9.616 1.666 -13.096 1.00 87.62 265 ALA A CA 1
ATOM 2054 C C . ALA A 1 265 ? -10.019 2.573 -14.272 1.00 87.62 265 ALA A C 1
ATOM 2056 O O . ALA A 1 265 ? -10.479 2.085 -15.299 1.00 87.62 265 ALA A O 1
ATOM 2057 N N . SER A 1 266 ? -9.921 3.896 -14.111 1.00 89.12 266 SER A N 1
ATOM 2058 C CA . SER A 1 266 ? -10.339 4.863 -15.125 1.00 89.12 266 SER A CA 1
ATOM 2059 C C . SER A 1 266 ? -9.550 6.164 -15.022 1.00 89.12 266 SER A C 1
ATOM 2061 O O . SER A 1 266 ? -9.065 6.516 -13.945 1.00 89.12 266 SER A O 1
ATOM 2063 N N . MET A 1 267 ? -9.490 6.902 -16.134 1.00 92.50 267 MET A N 1
ATOM 2064 C CA . MET A 1 267 ? -8.862 8.224 -16.173 1.00 92.50 267 MET A CA 1
ATOM 2065 C C . MET A 1 267 ? -9.566 9.220 -15.245 1.00 92.50 267 MET A C 1
ATOM 2067 O O . MET A 1 267 ? -8.899 9.942 -14.524 1.00 92.50 267 MET A O 1
ATOM 2071 N N . ALA A 1 268 ? -10.899 9.191 -15.163 1.00 88.38 268 ALA A N 1
ATOM 2072 C CA . ALA A 1 268 ? -11.650 10.098 -14.291 1.00 88.38 268 ALA A CA 1
ATOM 2073 C C . ALA A 1 268 ? -11.290 9.934 -12.799 1.00 88.38 268 ALA A C 1
ATOM 2075 O O . ALA A 1 268 ? -11.207 10.913 -12.060 1.00 88.38 268 ALA A O 1
ATOM 2076 N N . ALA A 1 269 ? -11.057 8.697 -12.344 1.00 85.06 269 ALA A N 1
ATOM 2077 C CA . ALA A 1 269 ? -10.600 8.443 -10.976 1.00 85.06 269 ALA A CA 1
ATOM 2078 C C . ALA A 1 269 ? -9.153 8.923 -10.759 1.00 85.06 269 ALA A C 1
ATOM 2080 O O . ALA A 1 269 ? -8.855 9.524 -9.726 1.00 85.06 269 ALA A O 1
ATOM 2081 N N . ALA A 1 270 ? -8.285 8.727 -11.757 1.00 90.38 270 ALA A N 1
ATOM 2082 C CA . ALA A 1 270 ? -6.916 9.231 -11.738 1.00 90.38 270 ALA A CA 1
ATOM 2083 C C . ALA A 1 270 ? -6.862 10.770 -11.716 1.00 90.38 270 ALA A C 1
ATOM 2085 O O . ALA A 1 270 ? -6.122 11.337 -10.923 1.00 90.38 270 ALA A O 1
ATOM 2086 N N . GLU A 1 271 ? -7.683 11.457 -12.512 1.00 88.69 271 GLU A N 1
ATOM 2087 C CA . GLU A 1 271 ? -7.783 12.924 -12.546 1.00 88.69 271 GLU A CA 1
ATOM 2088 C C . GLU A 1 271 ? -8.232 13.501 -11.200 1.00 88.69 271 GLU A C 1
ATOM 2090 O O . GLU A 1 271 ? -7.652 14.473 -10.718 1.00 88.69 271 GLU A O 1
ATOM 2095 N N . ALA A 1 272 ? -9.216 12.874 -10.548 1.00 83.94 272 ALA A N 1
ATOM 2096 C CA . ALA A 1 272 ? -9.636 13.277 -9.207 1.00 83.94 272 ALA A CA 1
ATOM 2097 C C . ALA A 1 272 ? -8.493 13.139 -8.187 1.00 83.94 272 ALA A C 1
ATOM 2099 O O . ALA A 1 272 ? -8.351 13.971 -7.289 1.00 83.94 272 ALA A O 1
ATOM 2100 N N . ARG A 1 273 ? -7.656 12.104 -8.334 1.00 87.31 273 ARG A N 1
ATOM 2101 C CA . ARG A 1 273 ? -6.474 11.910 -7.493 1.00 87.31 273 ARG A CA 1
ATOM 2102 C C . ARG A 1 273 ? -5.385 12.944 -7.780 1.00 87.31 273 ARG A C 1
ATOM 2104 O O . ARG A 1 273 ? -4.839 13.501 -6.835 1.00 87.31 273 ARG A O 1
ATOM 2111 N N . ILE A 1 274 ? -5.113 13.219 -9.053 1.00 89.62 274 ILE A N 1
ATOM 2112 C CA . ILE A 1 274 ? -4.160 14.240 -9.507 1.00 89.62 274 ILE A CA 1
ATOM 2113 C C . ILE A 1 274 ? -4.543 15.616 -8.959 1.00 89.62 274 ILE A C 1
ATOM 2115 O O . ILE A 1 274 ? -3.697 16.307 -8.405 1.00 89.62 274 ILE A O 1
ATOM 2119 N N . ALA A 1 275 ? -5.824 15.989 -9.037 1.00 86.12 275 ALA A N 1
ATOM 2120 C CA . ALA A 1 275 ? -6.305 17.254 -8.488 1.00 86.12 275 ALA A CA 1
ATOM 2121 C C . ALA A 1 275 ? -6.044 17.370 -6.977 1.00 86.12 275 ALA A C 1
ATOM 2123 O O . ALA A 1 275 ? -5.665 18.434 -6.508 1.00 86.12 275 ALA A O 1
ATOM 2124 N N . ALA A 1 276 ? -6.203 16.275 -6.225 1.00 84.12 276 ALA A N 1
ATOM 2125 C CA . ALA A 1 276 ? -5.918 16.253 -4.792 1.00 84.12 276 ALA A CA 1
ATOM 2126 C C . ALA A 1 276 ? -4.416 16.314 -4.464 1.00 84.12 276 ALA A C 1
ATOM 2128 O O . ALA A 1 276 ? -4.053 16.814 -3.406 1.00 84.12 276 ALA A O 1
ATOM 2129 N N . LEU A 1 277 ? -3.554 15.780 -5.335 1.00 83.69 277 LEU A N 1
ATOM 2130 C CA . LEU A 1 277 ? -2.098 15.860 -5.183 1.00 83.69 277 LEU A CA 1
ATOM 2131 C C . LEU A 1 277 ? -1.574 17.267 -5.471 1.00 83.69 277 LEU A C 1
ATOM 2133 O O . LEU A 1 277 ? -0.760 17.774 -4.714 1.00 83.69 277 LEU A O 1
ATOM 2137 N N . ASN A 1 278 ? -2.096 17.909 -6.515 1.00 84.31 278 ASN A N 1
ATOM 2138 C CA . ASN A 1 278 ? -1.676 19.248 -6.931 1.00 84.31 278 ASN A CA 1
ATOM 2139 C C . ASN A 1 278 ? -2.185 20.379 -6.010 1.00 84.31 278 ASN A C 1
ATOM 2141 O O . ASN A 1 278 ? -1.815 21.530 -6.218 1.00 84.31 278 ASN A O 1
ATOM 2145 N N . ASP A 1 279 ? -3.067 20.086 -5.046 1.00 79.62 279 ASP A N 1
ATOM 2146 C CA . ASP A 1 279 ? -3.617 21.062 -4.082 1.00 79.62 279 ASP A CA 1
ATOM 2147 C C . ASP A 1 279 ? -2.758 21.191 -2.806 1.00 79.62 279 ASP A C 1
ATOM 2149 O O . ASP A 1 279 ? -3.082 21.946 -1.890 1.00 79.62 279 ASP A O 1
ATOM 2153 N N . VAL A 1 280 ? -1.664 20.432 -2.709 1.00 77.31 280 VAL A N 1
ATOM 2154 C CA . VAL A 1 280 ? -0.726 20.514 -1.586 1.00 77.31 280 VAL A CA 1
ATOM 2155 C C . VAL A 1 280 ? 0.188 21.728 -1.790 1.00 77.31 280 VAL A C 1
ATOM 2157 O O . VAL A 1 280 ? 0.602 22.015 -2.901 1.00 77.31 280 VAL A O 1
ATOM 2160 N N . GLU A 1 281 ? 0.525 22.476 -0.737 1.00 72.25 281 GLU A N 1
ATOM 2161 C CA . GLU A 1 281 ? 1.609 23.469 -0.804 1.00 72.25 281 GLU A CA 1
ATOM 2162 C C . GLU A 1 281 ? 2.913 22.820 -0.322 1.00 72.25 281 GLU A C 1
ATOM 2164 O O . GLU A 1 281 ? 2.973 22.313 0.800 1.00 72.25 281 GLU A O 1
ATOM 2169 N N . ASP A 1 282 ? 3.962 22.849 -1.148 1.00 74.81 282 ASP A N 1
ATOM 2170 C CA . ASP A 1 282 ? 5.285 22.313 -0.808 1.00 74.81 282 ASP A CA 1
ATOM 2171 C C . ASP A 1 282 ? 6.401 23.298 -1.202 1.00 74.81 282 ASP A C 1
ATOM 2173 O O . ASP A 1 282 ? 6.204 24.245 -1.965 1.00 74.81 282 ASP A O 1
ATOM 2177 N N . MET A 1 283 ? 7.594 23.084 -0.651 1.00 76.06 283 MET A N 1
ATOM 2178 C CA . MET A 1 283 ? 8.788 23.900 -0.868 1.00 76.06 283 MET A CA 1
ATOM 2179 C C . MET A 1 283 ? 9.311 23.822 -2.310 1.00 76.06 283 MET A C 1
ATOM 2181 O O . MET A 1 283 ? 9.980 24.751 -2.765 1.00 76.06 283 MET A O 1
ATOM 2185 N N . PHE A 1 284 ? 9.017 22.729 -3.018 1.00 80.75 284 PHE A N 1
ATOM 2186 C CA . PHE A 1 284 ? 9.408 22.501 -4.407 1.00 80.75 284 PHE A CA 1
ATOM 2187 C C . PHE A 1 284 ? 8.173 22.396 -5.311 1.00 80.75 284 PHE A C 1
ATOM 2189 O O . PHE A 1 284 ? 7.135 21.901 -4.858 1.00 80.75 284 PHE A O 1
ATOM 2196 N N . PRO A 1 285 ? 8.271 22.827 -6.586 1.00 84.56 285 PRO A N 1
ATOM 2197 C CA . PRO A 1 285 ? 7.267 22.510 -7.590 1.00 84.56 285 PRO A CA 1
ATOM 2198 C C . PRO A 1 285 ? 6.985 21.010 -7.601 1.00 84.56 285 PRO A C 1
ATOM 2200 O O . PRO A 1 285 ? 7.903 20.197 -7.745 1.00 84.56 285 PRO A O 1
ATOM 2203 N N . HIS A 1 286 ? 5.714 20.662 -7.442 1.00 87.38 286 HIS A N 1
ATOM 2204 C CA . HIS A 1 286 ? 5.233 19.301 -7.574 1.00 87.38 286 HIS A CA 1
ATOM 2205 C C . HIS A 1 286 ? 4.026 19.271 -8.501 1.00 87.38 286 HIS A C 1
ATOM 2207 O O . HIS A 1 286 ? 3.303 20.259 -8.653 1.00 87.38 286 HIS A O 1
ATOM 2213 N N . TYR A 1 287 ? 3.850 18.138 -9.162 1.00 90.69 287 TYR A N 1
ATOM 2214 C CA . TYR A 1 287 ? 2.758 17.911 -10.091 1.00 90.69 287 TYR A CA 1
ATOM 2215 C C . TYR A 1 287 ? 2.512 16.417 -10.244 1.00 90.69 287 TYR A C 1
ATOM 2217 O O . TYR A 1 287 ? 3.443 15.617 -10.237 1.00 90.69 287 TYR A O 1
ATOM 2225 N N . ALA A 1 288 ? 1.261 16.027 -10.457 1.00 92.38 288 ALA A N 1
ATOM 2226 C CA . ALA A 1 288 ? 0.909 14.642 -10.721 1.00 92.38 288 ALA A CA 1
ATOM 2227 C C . ALA A 1 288 ? 0.511 14.406 -12.186 1.00 92.38 288 ALA A C 1
ATOM 2229 O O . ALA A 1 288 ? -0.211 15.204 -12.788 1.00 92.38 288 ALA A O 1
ATOM 2230 N N . LEU A 1 289 ? 0.951 13.277 -12.751 1.00 94.81 289 LEU A N 1
ATOM 2231 C CA . LEU A 1 289 ? 0.643 12.853 -14.120 1.00 94.81 289 LEU A CA 1
ATOM 2232 C C . LEU A 1 289 ? 0.071 11.427 -14.168 1.00 94.81 289 LEU A C 1
ATOM 2234 O O . LEU A 1 289 ? 0.515 10.556 -13.412 1.00 94.81 289 LEU A O 1
ATOM 2238 N N . PRO A 1 290 ? -0.882 11.156 -15.081 1.00 95.75 290 PRO A N 1
ATOM 2239 C CA . PRO A 1 290 ? -1.375 9.814 -15.343 1.00 95.75 290 PRO A CA 1
ATOM 2240 C C . PRO A 1 290 ? -0.540 9.103 -16.421 1.00 95.75 290 PRO A C 1
ATOM 2242 O O . PRO A 1 290 ? -0.086 9.712 -17.388 1.00 95.75 290 PRO A O 1
ATOM 2245 N N . GLN A 1 291 ? -0.419 7.781 -16.317 1.00 95.94 291 GLN A N 1
ATOM 2246 C CA . GLN A 1 291 ? 0.132 6.911 -17.357 1.00 95.94 291 GLN A CA 1
ATOM 2247 C C . GLN A 1 291 ? -0.760 5.683 -17.526 1.00 95.94 291 GLN A C 1
ATOM 2249 O O . GLN A 1 291 ? -1.016 4.960 -16.565 1.00 95.94 291 GLN A O 1
ATOM 2254 N N . LEU A 1 292 ? -1.242 5.428 -18.741 1.00 96.19 292 LEU A N 1
ATOM 2255 C CA . LEU A 1 292 ? -2.020 4.224 -19.024 1.00 96.19 292 LEU A CA 1
ATOM 2256 C C . LEU A 1 292 ? -1.082 3.021 -19.176 1.00 96.19 292 LEU A C 1
ATOM 2258 O O . LEU A 1 292 ? -0.125 3.072 -19.946 1.00 96.19 292 LEU A O 1
ATOM 2262 N N . ALA A 1 293 ? -1.385 1.932 -18.476 1.00 96.69 293 ALA A N 1
ATOM 2263 C CA . ALA A 1 293 ? -0.647 0.683 -18.559 1.00 96.69 293 ALA A CA 1
ATOM 2264 C C . ALA A 1 293 ? -1.599 -0.490 -18.790 1.00 96.69 293 ALA A C 1
ATOM 2266 O O . ALA A 1 293 ? -2.534 -0.721 -18.020 1.00 96.69 293 ALA A O 1
ATOM 2267 N N . ARG A 1 294 ? -1.329 -1.276 -19.833 1.00 97.19 294 ARG A N 1
ATOM 2268 C CA . ARG A 1 294 ? -1.956 -2.586 -19.997 1.00 97.19 294 ARG A CA 1
ATOM 2269 C C . ARG A 1 294 ? -1.303 -3.574 -19.037 1.00 97.19 294 ARG A C 1
ATOM 2271 O O . ARG A 1 294 ? -0.078 -3.630 -18.959 1.00 97.19 294 ARG A O 1
ATOM 2278 N N . LEU A 1 295 ? -2.118 -4.356 -18.332 1.00 95.50 295 LEU A N 1
ATOM 2279 C CA . LEU A 1 295 ? -1.592 -5.351 -17.405 1.00 95.50 295 LEU A CA 1
ATOM 2280 C C . LEU A 1 295 ? -0.805 -6.440 -18.141 1.00 95.50 295 LEU A C 1
ATOM 2282 O O . LEU A 1 295 ? -1.165 -6.851 -19.247 1.00 95.50 295 LEU A O 1
ATOM 2286 N N . ASP A 1 296 ? 0.255 -6.905 -17.484 1.00 96.00 296 ASP A N 1
ATOM 2287 C CA . ASP A 1 296 ? 1.145 -7.985 -17.918 1.00 96.00 296 ASP A CA 1
ATOM 2288 C C . ASP A 1 296 ? 1.887 -7.714 -19.236 1.00 96.00 296 ASP A C 1
ATOM 2290 O O . ASP A 1 296 ? 2.344 -8.634 -19.917 1.00 96.00 296 ASP A O 1
ATOM 2294 N N . ALA A 1 297 ? 2.034 -6.436 -19.584 1.00 96.56 297 ALA A N 1
ATOM 2295 C CA . ALA A 1 297 ? 2.781 -5.973 -20.740 1.00 96.56 297 ALA A CA 1
ATOM 2296 C C . ALA A 1 297 ? 3.843 -4.945 -20.332 1.00 96.56 297 ALA A C 1
ATOM 2298 O O . ALA A 1 297 ? 3.632 -4.135 -19.427 1.00 96.56 297 ALA A O 1
ATOM 2299 N N . LEU A 1 298 ? 4.978 -4.971 -21.036 1.00 97.12 298 LEU A N 1
ATOM 2300 C CA . LEU A 1 298 ? 5.978 -3.916 -20.923 1.00 97.12 298 LEU A CA 1
ATOM 2301 C C . LEU A 1 298 ? 5.502 -2.655 -21.652 1.00 97.12 298 LEU A C 1
ATOM 2303 O O . LEU A 1 298 ? 4.968 -2.726 -22.762 1.00 97.12 298 LEU A O 1
ATOM 2307 N N . LEU A 1 299 ? 5.734 -1.511 -21.021 1.00 96.00 299 LEU A N 1
ATOM 2308 C CA . LEU A 1 299 ? 5.641 -0.187 -21.616 1.00 96.00 299 LEU A CA 1
ATOM 2309 C C . LEU A 1 299 ? 6.915 0.130 -22.408 1.00 96.00 299 LEU A C 1
ATOM 2311 O O . LEU A 1 299 ? 7.942 -0.536 -22.265 1.00 96.00 299 LEU A O 1
ATOM 2315 N N . SER A 1 300 ? 6.831 1.157 -23.254 1.00 93.69 300 SER A N 1
ATOM 2316 C CA . SER A 1 300 ? 8.020 1.727 -23.887 1.00 93.69 300 SER A CA 1
ATOM 2317 C C . SER A 1 300 ? 8.933 2.304 -22.814 1.00 93.69 300 SER A C 1
ATOM 2319 O O . SER A 1 300 ? 8.464 2.983 -21.906 1.00 93.69 300 SER A O 1
ATOM 2321 N N . ASP A 1 301 ? 10.228 2.050 -22.930 1.00 92.50 301 ASP A N 1
ATOM 2322 C CA . ASP A 1 301 ? 11.267 2.649 -22.102 1.00 92.50 301 ASP A CA 1
ATOM 2323 C C . ASP A 1 301 ? 11.897 3.879 -22.764 1.00 92.50 301 ASP A C 1
ATOM 2325 O O . ASP A 1 301 ? 12.795 4.474 -22.185 1.00 92.50 301 ASP A O 1
ATOM 2329 N N . ALA A 1 302 ? 11.440 4.298 -23.946 1.00 90.38 302 ALA A N 1
ATOM 2330 C CA . ALA A 1 302 ? 11.943 5.513 -24.572 1.00 90.38 302 ALA A CA 1
ATOM 2331 C C . ALA A 1 302 ? 11.528 6.759 -23.774 1.00 90.38 302 ALA A C 1
ATOM 2333 O O . ALA A 1 302 ? 10.370 6.894 -23.381 1.00 90.38 302 ALA A O 1
ATOM 2334 N N . GLU A 1 303 ? 12.456 7.703 -23.612 1.00 86.06 303 GLU A N 1
ATOM 2335 C CA . GLU A 1 303 ? 12.253 8.965 -22.883 1.00 86.06 303 GLU A CA 1
ATOM 2336 C C . GLU A 1 303 ? 10.987 9.712 -23.310 1.00 86.06 303 GLU A C 1
ATOM 2338 O O . GLU A 1 303 ? 10.137 10.024 -22.484 1.00 86.06 303 GLU A O 1
ATOM 2343 N N . LYS A 1 304 ? 10.811 9.914 -24.618 1.00 85.56 304 LYS A N 1
ATOM 2344 C CA . LYS A 1 304 ? 9.657 10.620 -25.200 1.00 85.56 304 LYS A CA 1
ATOM 2345 C C . LYS A 1 304 ? 8.292 9.976 -24.918 1.00 85.56 304 LYS A C 1
ATOM 2347 O O . LYS A 1 304 ? 7.270 10.621 -25.122 1.00 85.56 304 LYS A O 1
ATOM 2352 N N . ASP A 1 305 ? 8.277 8.697 -24.543 1.00 86.50 305 ASP A N 1
ATOM 2353 C CA . ASP A 1 305 ? 7.052 7.945 -24.265 1.00 86.50 305 ASP A CA 1
ATOM 2354 C C . ASP A 1 305 ? 6.740 7.931 -22.755 1.00 86.50 305 ASP A C 1
ATOM 2356 O O . ASP A 1 305 ? 5.694 7.420 -22.340 1.00 86.50 305 ASP A O 1
ATOM 2360 N N . GLN A 1 306 ? 7.633 8.485 -21.924 1.00 86.25 306 GLN A N 1
ATOM 2361 C CA . GLN A 1 306 ? 7.397 8.670 -20.499 1.00 86.25 306 GLN A CA 1
ATOM 2362 C C . GLN A 1 306 ? 6.643 9.979 -20.230 1.00 86.25 306 GLN A C 1
ATOM 2364 O O . GLN A 1 306 ? 6.882 10.987 -20.894 1.00 86.25 306 GLN A O 1
ATOM 2369 N N . PRO A 1 307 ? 5.734 9.989 -19.240 1.00 82.25 307 PRO A N 1
ATOM 2370 C CA . PRO A 1 307 ? 5.066 11.211 -18.819 1.00 82.25 307 PRO A CA 1
ATOM 2371 C C . PRO A 1 307 ? 6.085 12.193 -18.234 1.00 82.25 307 PRO A C 1
ATOM 2373 O O . PRO A 1 307 ? 6.781 11.875 -17.266 1.00 82.25 307 PRO A O 1
ATOM 2376 N N . TYR A 1 308 ? 6.142 13.384 -18.826 1.00 73.31 308 TYR A N 1
ATOM 2377 C CA . TYR A 1 308 ? 6.999 14.492 -18.417 1.00 73.31 308 TYR A CA 1
ATOM 2378 C C . TYR A 1 308 ? 6.264 15.821 -18.635 1.00 73.31 308 TYR A C 1
ATOM 2380 O O . TYR A 1 308 ? 5.587 15.994 -19.652 1.00 73.31 308 TYR A O 1
ATOM 2388 N N . LEU A 1 309 ? 6.387 16.750 -17.683 1.00 60.00 309 LEU A N 1
ATOM 2389 C CA . LEU A 1 309 ? 5.960 18.142 -17.831 1.00 60.00 309 LEU A CA 1
ATOM 2390 C C . LEU A 1 309 ? 7.213 19.004 -17.964 1.00 60.00 309 LEU A C 1
ATOM 2392 O O . LEU A 1 309 ? 8.018 19.075 -17.043 1.00 60.00 309 LEU A O 1
ATOM 2396 N N . ASN A 1 310 ? 7.373 19.671 -19.106 1.00 54.59 310 ASN A N 1
ATOM 2397 C CA . ASN A 1 310 ? 8.461 20.621 -19.277 1.00 54.59 310 ASN A CA 1
ATOM 2398 C C . ASN A 1 310 ? 8.054 21.990 -18.711 1.00 54.59 310 ASN A C 1
ATOM 2400 O O . ASN A 1 310 ? 7.333 22.739 -19.369 1.00 54.59 310 ASN A O 1
ATOM 2404 N N . TYR A 1 311 ? 8.524 22.349 -17.514 1.00 46.94 311 TYR A N 1
ATOM 2405 C CA . TYR A 1 311 ? 8.314 23.703 -16.979 1.00 46.94 311 TYR A CA 1
ATOM 2406 C C . TYR A 1 311 ? 9.074 24.791 -17.754 1.00 46.94 311 TYR A C 1
ATOM 2408 O O . TYR A 1 311 ? 8.782 25.968 -17.561 1.00 46.94 311 TYR A O 1
ATOM 2416 N N . SER A 1 312 ? 10.022 24.444 -18.639 1.00 44.44 312 SER A N 1
ATOM 2417 C CA . SER A 1 312 ? 10.695 25.450 -19.474 1.00 44.44 312 SER A CA 1
ATOM 2418 C C . SER A 1 312 ? 9.837 25.962 -20.635 1.00 44.44 312 SER A C 1
ATOM 2420 O O . SER A 1 312 ? 10.217 26.958 -21.240 1.00 44.44 312 SER A O 1
ATOM 2422 N N . ASP A 1 313 ? 8.710 25.301 -20.926 1.00 40.34 313 ASP A N 1
ATOM 2423 C CA . ASP A 1 313 ? 7.765 25.657 -21.994 1.00 40.34 313 ASP A CA 1
ATOM 2424 C C . ASP A 1 313 ? 6.415 26.127 -21.427 1.00 40.34 313 ASP A C 1
ATOM 2426 O O . ASP A 1 313 ? 5.374 26.007 -22.075 1.00 40.34 313 ASP A O 1
ATOM 2430 N N . THR A 1 314 ? 6.390 26.704 -20.217 1.00 42.19 314 THR A N 1
ATOM 2431 C CA . THR A 1 314 ? 5.320 27.662 -19.915 1.00 42.19 314 THR A CA 1
ATOM 2432 C C . THR A 1 314 ? 5.558 28.883 -20.794 1.00 42.19 314 THR A C 1
ATOM 2434 O O . THR A 1 314 ? 6.168 29.859 -20.357 1.00 42.19 314 THR A O 1
ATOM 2437 N N . ASP A 1 315 ? 5.120 28.781 -22.049 1.00 39.00 315 ASP A N 1
ATOM 2438 C CA . ASP A 1 315 ? 4.899 29.902 -22.942 1.00 39.00 315 ASP A CA 1
ATOM 2439 C C . ASP A 1 315 ? 4.149 30.967 -22.135 1.00 39.00 315 ASP A C 1
ATOM 2441 O O . ASP A 1 315 ? 2.953 30.843 -21.846 1.00 39.00 315 ASP A O 1
ATOM 2445 N N . GLU A 1 316 ? 4.849 32.040 -21.755 1.00 37.91 316 GLU A N 1
ATOM 2446 C CA . GLU A 1 316 ? 4.175 33.327 -21.725 1.00 37.91 316 GLU A CA 1
ATOM 2447 C C . GLU A 1 316 ? 3.529 33.453 -23.108 1.00 37.91 316 GLU A C 1
ATOM 2449 O O . GLU A 1 316 ? 4.246 33.341 -24.107 1.00 37.91 316 GLU A O 1
ATOM 2454 N N . PRO A 1 317 ? 2.195 33.594 -23.215 1.00 37.16 317 PRO A N 1
ATOM 2455 C CA . PRO A 1 317 ? 1.586 33.781 -24.516 1.00 37.16 317 PRO A CA 1
ATOM 2456 C C . PRO A 1 317 ? 2.241 35.014 -25.126 1.00 37.16 317 PRO A C 1
ATOM 2458 O O . PRO A 1 317 ? 2.110 36.098 -24.559 1.00 37.16 317 PRO A O 1
ATOM 2461 N N . ASP A 1 318 ? 2.967 34.830 -26.232 1.00 41.28 318 ASP A N 1
ATOM 2462 C CA . ASP A 1 318 ? 3.586 35.921 -26.972 1.00 41.28 318 ASP A CA 1
ATOM 2463 C C . ASP A 1 318 ? 2.498 36.976 -27.238 1.00 41.28 318 ASP A C 1
ATOM 2465 O O . ASP A 1 318 ? 1.558 36.715 -28.004 1.00 41.28 318 ASP A O 1
ATOM 2469 N N . PRO A 1 319 ? 2.554 38.150 -26.581 1.00 41.81 319 PRO A N 1
ATOM 2470 C CA . PRO A 1 319 ? 1.510 39.152 -26.719 1.00 41.81 319 PRO A CA 1
ATOM 2471 C C . PRO A 1 319 ? 1.463 39.743 -28.137 1.00 41.81 319 PRO A C 1
ATOM 2473 O O . PRO A 1 319 ? 0.480 40.409 -28.472 1.00 41.81 319 PRO A O 1
ATOM 2476 N N . ASP A 1 320 ? 2.466 39.475 -28.982 1.00 46.25 320 ASP A N 1
ATOM 2477 C CA . ASP A 1 320 ? 2.507 39.907 -30.377 1.00 46.25 320 ASP A CA 1
ATOM 2478 C C . ASP A 1 320 ? 1.972 38.852 -31.370 1.00 46.25 320 ASP A C 1
ATOM 2480 O O . ASP A 1 320 ? 1.618 39.209 -32.496 1.00 46.25 320 ASP A O 1
ATOM 2484 N N . ALA A 1 321 ? 1.743 37.596 -30.959 1.00 44.91 321 ALA A N 1
ATOM 2485 C CA . ALA A 1 321 ? 1.136 36.572 -31.826 1.00 44.91 321 ALA A CA 1
ATOM 2486 C C . ALA A 1 321 ? -0.369 36.800 -32.110 1.00 44.91 321 ALA A C 1
ATOM 2488 O O . ALA A 1 321 ? -0.950 36.155 -32.984 1.00 44.91 321 ALA A O 1
ATOM 2489 N N . LEU A 1 322 ? -1.010 37.746 -31.410 1.00 40.66 322 LEU A N 1
ATOM 2490 C CA . LEU A 1 322 ? -2.405 38.159 -31.631 1.00 40.66 322 LEU A CA 1
ATOM 2491 C C . LEU A 1 322 ? -2.552 39.459 -32.441 1.00 40.66 322 LEU A C 1
ATOM 2493 O O . LEU A 1 322 ? -3.671 39.955 -32.595 1.00 40.66 322 LEU A O 1
ATOM 2497 N N . ARG A 1 323 ? -1.458 40.027 -32.970 1.00 41.62 323 ARG A N 1
ATOM 2498 C CA . ARG A 1 323 ? -1.503 41.292 -33.725 1.00 41.62 323 ARG A CA 1
ATOM 2499 C C . ARG A 1 323 ? -1.499 41.167 -35.247 1.00 41.62 323 ARG A C 1
ATOM 2501 O O . ARG A 1 323 ? -1.878 42.134 -35.898 1.00 41.62 323 ARG A O 1
ATOM 2508 N N . ASP A 1 324 ? -1.195 39.999 -35.808 1.00 42.16 324 ASP A N 1
ATOM 2509 C CA . ASP A 1 324 ? -0.999 39.855 -37.263 1.00 42.16 324 ASP A CA 1
ATOM 2510 C C . ASP A 1 324 ? -2.204 39.298 -38.048 1.00 42.16 324 ASP A C 1
ATOM 2512 O O . ASP A 1 324 ? -2.098 38.998 -39.235 1.00 42.16 324 ASP A O 1
ATOM 2516 N N . THR A 1 325 ? -3.391 39.200 -37.437 1.00 41.81 325 THR A N 1
ATOM 2517 C CA . THR A 1 325 ? -4.619 38.759 -38.139 1.00 41.81 325 THR A CA 1
ATOM 2518 C C . THR A 1 325 ? -5.683 39.847 -38.314 1.00 41.81 325 THR A C 1
ATOM 2520 O O . THR A 1 325 ? -6.835 39.519 -38.587 1.00 41.81 325 THR A O 1
ATOM 2523 N N . ALA A 1 326 ? -5.340 41.133 -38.170 1.00 41.09 326 ALA A N 1
ATOM 2524 C CA . ALA A 1 326 ? -6.321 42.229 -38.228 1.00 41.09 326 ALA A CA 1
ATOM 2525 C C . ALA A 1 326 ? -6.043 43.339 -39.263 1.00 41.09 326 ALA A C 1
ATOM 2527 O O . ALA A 1 326 ? -6.712 44.365 -39.217 1.00 41.09 326 ALA A O 1
ATOM 2528 N N . GLU A 1 327 ? -5.134 43.146 -40.224 1.00 45.47 327 GLU A N 1
ATOM 2529 C CA . GLU A 1 327 ? -4.976 44.069 -41.365 1.00 45.47 327 GLU A CA 1
ATOM 2530 C C . GLU A 1 327 ? -4.910 43.304 -42.696 1.00 45.47 327 GLU A C 1
ATOM 2532 O O . GLU A 1 327 ? -3.893 43.238 -43.379 1.00 45.47 327 GLU A O 1
ATOM 2537 N N . SER A 1 328 ? -6.033 42.694 -43.074 1.00 46.31 328 SER A N 1
ATOM 2538 C CA . SER A 1 328 ? -6.328 42.403 -44.482 1.00 46.31 328 SER A CA 1
ATOM 2539 C C . SER A 1 328 ? -7.831 42.488 -44.718 1.00 46.31 328 SER A C 1
ATOM 2541 O O . SER A 1 328 ? -8.502 41.485 -44.899 1.00 46.31 328 SER A O 1
ATOM 2543 N N . ASP A 1 329 ? -8.347 43.713 -44.650 1.00 42.81 329 ASP A N 1
ATOM 2544 C CA . ASP A 1 329 ? -9.582 44.132 -45.314 1.00 42.81 329 ASP A CA 1
ATOM 2545 C C . ASP A 1 329 ? -9.561 45.667 -45.421 1.00 42.81 329 ASP A C 1
ATOM 2547 O O . ASP A 1 329 ? -10.069 46.366 -44.547 1.00 42.81 329 ASP A O 1
ATOM 2551 N N . GLU A 1 330 ? -8.889 46.174 -46.463 1.00 39.59 330 GLU A N 1
ATOM 2552 C CA . GLU A 1 330 ? -9.280 47.338 -47.290 1.00 39.59 330 GLU A CA 1
ATOM 2553 C C . GLU A 1 330 ? -8.399 47.449 -48.549 1.00 39.59 330 GLU A C 1
ATOM 2555 O O . GLU A 1 330 ? -7.152 47.384 -48.434 1.00 39.59 330 GLU A O 1
#

Sequence (330 aa):
MSIVFSIRALVVEGQLAGVRTRDDRESVRARLGPPDEQVADAEEDTEIWRYGNFEILFSGEKASKLSHHDLGHLQAGPGRELDAWILGGPAALDRDAVIARLVAEQVPFVSGRDYDDRRLLQVRGGARLVFDRNEDTGVELWRGIEAEPYANGFTPDLAPPTGPTLDRFLLIRRMSAYTSADVLLGVFTTAALADAARAAYLARYTADPASDPWHEQAYKDDGLVADDLEVRCFSGPAEATEVVVVSDYAEGFGQVIRRFDSLHASMAAAEARIAALNDVEDMFPHYALPQLARLDALLSDAEKDQPYLNYSDTDEPDPDALRDTAESDE

Foldseek 3Di:
DAQEAEPCCCQQQVAGSNDHWFDFPVRCCVRLNAAPDWDADPVQCWIWGHQPQWIFIDNPGTGFKTKHFALLDDDRHPRHHYNSPPCPHSFFDFPVSVLVVCVVVVFDWFWFAFPVRWIWIQTPSQKIFTWDQDPVPRTTTGGMIMHGPDPPRTDTLDDDAPARKAKKKWKWQAAFQLAHEIDTFAIARDPVLSVVVLVVVQVVCVVPVVPDLRQDGPPDHGGDDSVRIDIDIGIEHDPAQKWKWKWKWWDDPSGIYIDTRHIYRDPVVSVVVQVVRCPDDDPTDMGMDIDMHGYSHTDDPDPVRDDDDDPVPPPPPPPCVPPPPPPDDD

Secondary structure (DSSP, 8-state):
--EEEEHHHHHHHSEETTEETT-BHHHHHHHH-S-SEEEEETTTTEEEEEETTEEEEEETTEEEEEEE--GGG----TTEEEE-TT--SSSPPBHHHHHHHHHHTT--EEEEE-TT--EEEEETTSEEEEEEE-TTT--EEEEEEEE-SS-TT-EESSS--SS-EEEEEEEEEPPPTTT-PPEEEEEESSHHHHHHHHHHHHHHHHH-GGG-TTSS-TTS-SS--GGGEEEEEEEEETT-SEEEEEEEEEEETTEEEEEEEEEESSHHHHHHHHHHHTT---SS-EEEEEEEEEBTEEPP--GGGS----GGG-----TTTTSTTS----

pLDDT: mean 82.83, std 15.6, range [37.16, 98.06]